Protein AF-0000000067283240 (afdb_homodimer)

InterPro domains:
  IPR002125 Cytidine and deoxycytidylate deaminase domain [PF00383] (4-96)
  IPR002125 Cytidine and deoxycytidylate deaminase domain [PS51747] (1-125)
  IPR016193 Cytidine deaminase-like [SSF53927] (3-141)

Nearest PDB structures (foldseek):
  7cph-assembly1_A  TM=8.828E-01  e=1.804E-16  Bacillus subtilis subsp. subtilis str. 168
  7dqn-assembly1_A  TM=8.848E-01  e=7.219E-15  Arabidopsis thaliana
  7dbf-assembly1_D  TM=8.841E-01  e=1.004E-14  Arabidopsis thaliana
  7w1q-assembly1_D  TM=8.839E-01  e=2.213E-14  Arabidopsis thaliana
  6vpc-assembly1_E  TM=8.341E-01  e=1.495E-13  Escherichia coli

Sequence (282 aa):
MTPEDLMRLAITEAKKGDAPYGAVIVKDGEVVAVAHNTVKRDHDPSAHAEINVIRSLTAKLQNNSLEGYSIYTIGEPCPMCATACVWAGVSEIIYGASIQDLISVNQSQIEINCEEIIAKSFRKIQVKKGLLREECLELFKMTPEDLMRLAITEAKKGDAPYGAVIVKDGEVVAVAHNTVKRDHDPSAHAEINVIRSLTAKLQNNSLEGYSIYTIGEPCPMCATACVWAGVSEIIYGASIQDLISVNQSQIEINCEEIIAKSFRKIQVKKGLLREECLELFK

Structure (mmCIF, N/CA/C/O backbone):
data_AF-0000000067283240-model_v1
#
loop_
_entity.id
_entity.type
_entity.pdbx_description
1 polymer 'CMP/dCMP deaminase zinc-binding'
#
loop_
_atom_site.group_PDB
_atom_site.id
_atom_site.type_symbol
_atom_site.label_atom_id
_atom_site.label_alt_id
_atom_site.label_comp_id
_atom_site.label_asym_id
_atom_site.label_entity_id
_atom_site.label_seq_id
_atom_site.pdbx_PDB_ins_code
_atom_site.Cartn_x
_atom_site.Cartn_y
_atom_site.Cartn_z
_atom_site.occupancy
_atom_site.B_iso_or_equiv
_atom_site.auth_seq_id
_atom_site.auth_comp_id
_atom_site.auth_asym_id
_atom_site.auth_atom_id
_atom_site.pdbx_PDB_model_num
ATOM 1 N N . MET A 1 1 ? -3.336 -24.984 -16.406 1 92.62 1 MET A N 1
ATOM 2 C CA . MET A 1 1 ? -2.033 -24.625 -15.859 1 92.62 1 MET A CA 1
ATOM 3 C C . MET A 1 1 ? -1.911 -25.062 -14.406 1 92.62 1 MET A C 1
ATOM 5 O O . MET A 1 1 ? -2.871 -24.953 -13.641 1 92.62 1 MET A O 1
ATOM 9 N N . THR A 1 2 ? -0.705 -25.625 -14.055 1 97.38 2 THR A N 1
ATOM 10 C CA . THR A 1 2 ? -0.433 -26.016 -12.672 1 97.38 2 THR A CA 1
ATOM 11 C C . THR A 1 2 ? -0.023 -24.797 -11.844 1 97.38 2 THR A C 1
ATOM 13 O O . THR A 1 2 ? 0.265 -23.734 -12.391 1 97.38 2 THR A O 1
ATOM 16 N N . PRO A 1 3 ? -0.037 -24.969 -10.539 1 98.31 3 PRO A N 1
ATOM 17 C CA . PRO A 1 3 ? 0.481 -23.891 -9.703 1 98.31 3 PRO A CA 1
ATOM 18 C C . PRO A 1 3 ? 1.921 -23.516 -10.047 1 98.31 3 PRO A C 1
ATOM 20 O O . PRO A 1 3 ? 2.275 -22.328 -10.031 1 98.31 3 PRO A O 1
ATOM 23 N N . GLU A 1 4 ? 2.674 -24.484 -10.375 1 98.62 4 GLU A N 1
ATOM 24 C CA . GLU A 1 4 ? 4.062 -24.234 -10.758 1 98.62 4 GLU A CA 1
ATOM 25 C C . GLU A 1 4 ? 4.145 -23.438 -12.047 1 98.62 4 GLU A C 1
ATOM 27 O O . GLU A 1 4 ? 4.988 -22.547 -12.18 1 98.62 4 GLU A O 1
ATOM 32 N N . ASP A 1 5 ? 3.301 -23.766 -13 1 98.5 5 ASP A N 1
ATOM 33 C CA . ASP A 1 5 ? 3.242 -23 -14.242 1 98.5 5 ASP A CA 1
ATOM 34 C C . ASP A 1 5 ? 2.912 -21.547 -13.977 1 98.5 5 ASP A C 1
ATOM 36 O O . ASP A 1 5 ? 3.502 -20.641 -14.578 1 98.5 5 ASP A O 1
ATOM 40 N N . LEU A 1 6 ? 1.963 -21.297 -13.07 1 98.75 6 LEU A N 1
ATOM 41 C CA . LEU A 1 6 ? 1.516 -19.953 -12.742 1 98.75 6 LEU A CA 1
ATOM 42 C C . LEU A 1 6 ? 2.623 -19.172 -12.047 1 98.75 6 LEU A C 1
ATOM 44 O O . LEU A 1 6 ? 2.834 -17.984 -12.344 1 98.75 6 LEU A O 1
ATOM 48 N N . MET A 1 7 ? 3.375 -19.844 -11.188 1 98.81 7 MET A N 1
ATOM 49 C CA . MET A 1 7 ? 4.496 -19.172 -10.531 1 98.81 7 MET A CA 1
ATOM 50 C C . MET A 1 7 ? 5.609 -18.875 -11.531 1 98.81 7 MET A C 1
ATOM 52 O O . MET A 1 7 ? 6.25 -17.828 -11.453 1 98.81 7 MET A O 1
ATOM 56 N N . ARG A 1 8 ? 5.805 -19.766 -12.453 1 98.81 8 ARG A N 1
ATOM 57 C CA . ARG A 1 8 ? 6.82 -19.516 -13.469 1 98.81 8 ARG A CA 1
ATOM 58 C C . ARG A 1 8 ? 6.434 -18.328 -14.359 1 98.81 8 ARG A C 1
ATOM 60 O O . ARG A 1 8 ? 7.297 -17.578 -14.805 1 98.81 8 ARG A O 1
ATOM 67 N N . LEU A 1 9 ? 5.176 -18.172 -14.555 1 98.81 9 LEU A N 1
ATOM 68 C CA . LEU A 1 9 ? 4.715 -16.969 -15.258 1 98.81 9 LEU A CA 1
ATOM 69 C C . LEU A 1 9 ? 5.039 -15.719 -14.461 1 98.81 9 LEU A C 1
ATOM 71 O O . LEU A 1 9 ? 5.453 -14.703 -15.031 1 98.81 9 LEU A O 1
ATOM 75 N N . ALA A 1 10 ? 4.844 -15.75 -13.125 1 98.88 10 ALA A N 1
ATOM 76 C CA . ALA A 1 10 ? 5.227 -14.625 -12.273 1 98.88 10 ALA A CA 1
ATOM 77 C C . ALA A 1 10 ? 6.73 -14.367 -12.352 1 98.88 10 ALA A C 1
ATOM 79 O O . ALA A 1 10 ? 7.164 -13.211 -12.398 1 98.88 10 ALA A O 1
ATOM 80 N N . ILE A 1 11 ? 7.48 -15.438 -12.414 1 98.81 11 ILE A N 1
ATOM 81 C CA . ILE A 1 11 ? 8.93 -15.336 -12.539 1 98.81 11 ILE A CA 1
ATOM 82 C C . ILE A 1 11 ? 9.289 -14.664 -13.867 1 98.81 11 ILE A C 1
ATOM 84 O O . ILE A 1 11 ? 10.148 -13.781 -13.906 1 98.81 11 ILE A O 1
ATOM 88 N N . THR A 1 12 ? 8.625 -15.055 -14.922 1 98.75 12 THR A N 1
ATOM 89 C CA . THR A 1 12 ? 8.836 -14.453 -16.234 1 98.75 12 THR A CA 1
ATOM 90 C C . THR A 1 12 ? 8.516 -12.961 -16.203 1 98.75 12 THR A C 1
ATOM 92 O O . THR A 1 12 ? 9.266 -12.148 -16.75 1 98.75 12 THR A O 1
ATOM 95 N N . GLU A 1 13 ? 7.449 -12.539 -15.539 1 98.75 13 GLU A N 1
ATOM 96 C CA . GLU A 1 13 ? 7.082 -11.133 -15.391 1 98.75 13 GLU A CA 1
ATOM 97 C C . GLU A 1 13 ? 8.125 -10.375 -14.586 1 98.75 13 GLU A C 1
ATOM 99 O O . GLU A 1 13 ? 8.445 -9.227 -14.898 1 98.75 13 GLU A O 1
ATOM 104 N N . ALA A 1 14 ? 8.609 -11.047 -13.586 1 98.75 14 ALA A N 1
ATOM 105 C CA . ALA A 1 14 ? 9.594 -10.414 -12.711 1 98.75 14 ALA A CA 1
ATOM 106 C C . ALA A 1 14 ? 10.812 -9.945 -13.492 1 98.75 14 ALA A C 1
ATOM 108 O O . ALA A 1 14 ? 11.414 -8.922 -13.172 1 98.75 14 ALA A O 1
ATOM 109 N N . LYS A 1 15 ? 11.133 -10.641 -14.539 1 98.31 15 LYS A N 1
ATOM 110 C CA . LYS A 1 15 ? 12.305 -10.336 -15.344 1 98.31 15 LYS A CA 1
ATOM 111 C C . LYS A 1 15 ? 12.094 -9.078 -16.188 1 98.31 15 LYS A C 1
ATOM 113 O O . LYS A 1 15 ? 13.055 -8.5 -16.688 1 98.31 15 LYS A O 1
ATOM 118 N N . LYS A 1 16 ? 10.883 -8.641 -16.281 1 98.5 16 LYS A N 1
ATOM 119 C CA . LYS A 1 16 ? 10.539 -7.457 -17.062 1 98.5 16 LYS A CA 1
ATOM 120 C C . LYS A 1 16 ? 10.531 -6.207 -16.188 1 98.5 16 LYS A C 1
ATOM 122 O O . LYS A 1 16 ? 10.398 -5.09 -16.688 1 98.5 16 LYS A O 1
ATOM 127 N N . GLY A 1 17 ? 10.688 -6.328 -14.844 1 98.25 17 GLY A N 1
ATOM 128 C CA . GLY A 1 17 ? 10.484 -5.234 -13.906 1 98.25 17 GLY A CA 1
ATOM 129 C C . GLY A 1 17 ? 11.75 -4.438 -13.633 1 98.25 17 GLY A C 1
ATOM 130 O O . GLY A 1 17 ? 12.844 -4.863 -14 1 98.25 17 GLY A O 1
ATOM 131 N N . ASP A 1 18 ? 11.547 -3.197 -13.039 1 98.19 18 ASP A N 1
ATOM 132 C CA . ASP A 1 18 ? 12.664 -2.402 -12.547 1 98.19 18 ASP A CA 1
ATOM 133 C C . ASP A 1 18 ? 13.422 -3.143 -11.445 1 98.19 18 ASP A C 1
ATOM 135 O O . ASP A 1 18 ? 14.641 -3.002 -11.32 1 98.19 18 ASP A O 1
ATOM 139 N N . ALA A 1 19 ? 12.766 -3.816 -10.57 1 97.12 19 ALA A N 1
ATOM 140 C CA . ALA A 1 19 ? 13.234 -4.816 -9.617 1 97.12 19 ALA A CA 1
ATOM 141 C C . ALA A 1 19 ? 12.609 -6.18 -9.898 1 97.12 19 ALA A C 1
ATOM 143 O O . ALA A 1 19 ? 11.547 -6.266 -10.516 1 97.12 19 ALA A O 1
ATOM 144 N N . PRO A 1 20 ? 13.227 -7.238 -9.477 1 97.81 20 PRO A N 1
ATOM 145 C CA . PRO A 1 20 ? 12.805 -8.57 -9.898 1 97.81 20 PRO A CA 1
ATOM 146 C C . PRO A 1 20 ? 11.602 -9.086 -9.109 1 97.81 20 PRO A C 1
ATOM 148 O O . PRO A 1 20 ? 11.695 -10.125 -8.445 1 97.81 20 PRO A O 1
ATOM 151 N N . TYR A 1 21 ? 10.531 -8.453 -9.266 1 98.75 21 TYR A N 1
ATOM 152 C CA . TYR A 1 21 ? 9.258 -8.852 -8.672 1 98.75 21 TYR A CA 1
ATOM 153 C C . TYR A 1 21 ? 8.164 -8.938 -9.727 1 98.75 21 TYR A C 1
ATOM 155 O O . TYR A 1 21 ? 8.023 -8.039 -10.562 1 98.75 21 TYR A O 1
ATOM 163 N N . GLY A 1 22 ? 7.477 -9.984 -9.719 1 98.81 22 GLY A N 1
ATOM 164 C CA . GLY A 1 22 ? 6.355 -10.234 -10.617 1 98.81 22 GLY A CA 1
ATOM 165 C C . GLY A 1 22 ? 5.152 -10.836 -9.914 1 98.81 22 GLY A C 1
ATOM 166 O O . GLY A 1 22 ? 5.289 -11.461 -8.859 1 98.81 22 GLY A O 1
ATOM 167 N N . ALA A 1 23 ? 3.982 -10.602 -10.516 1 98.94 23 ALA A N 1
ATOM 168 C CA . ALA A 1 23 ? 2.74 -11.094 -9.922 1 98.94 23 ALA A CA 1
ATOM 169 C C . ALA A 1 23 ? 1.735 -11.484 -11 1 98.94 23 ALA A C 1
ATOM 171 O O . ALA A 1 23 ? 1.717 -10.891 -12.086 1 98.94 23 ALA A O 1
ATOM 172 N N . VAL A 1 24 ? 0.915 -12.438 -10.68 1 98.94 24 VAL A N 1
ATOM 173 C CA . VAL A 1 24 ? -0.131 -12.969 -11.547 1 98.94 24 VAL A CA 1
ATOM 174 C C . VAL A 1 24 ? -1.424 -13.141 -10.75 1 98.94 24 VAL A C 1
ATOM 176 O O . VAL A 1 24 ? -1.406 -13.648 -9.625 1 98.94 24 VAL A O 1
ATOM 179 N N . ILE A 1 25 ? -2.455 -12.672 -11.273 1 98.94 25 ILE A N 1
ATOM 180 C CA . ILE A 1 25 ? -3.75 -12.945 -10.664 1 98.94 25 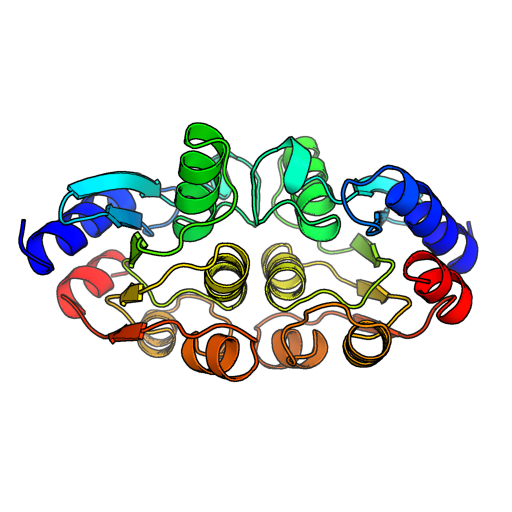ILE A CA 1
ATOM 181 C C . ILE A 1 25 ? -4.504 -13.984 -11.492 1 98.94 25 ILE A C 1
ATOM 183 O O . ILE A 1 25 ? -4.5 -13.922 -12.727 1 98.94 25 ILE A O 1
ATOM 187 N N . VAL A 1 26 ? -5.086 -14.953 -10.797 1 98.94 26 VAL A N 1
ATOM 188 C CA . VAL A 1 26 ? -5.758 -16.094 -11.406 1 98.94 26 VAL A CA 1
ATOM 189 C C . VAL A 1 26 ? -7.195 -16.172 -10.898 1 98.94 26 VAL A C 1
ATOM 191 O O . VAL A 1 26 ? -7.461 -15.953 -9.719 1 98.94 26 VAL A O 1
ATOM 194 N N . LYS A 1 27 ? -8.133 -16.453 -11.773 1 98.5 27 LYS A N 1
ATOM 195 C CA . LYS A 1 27 ? -9.531 -16.75 -11.469 1 98.5 27 LYS A CA 1
ATOM 196 C C . LYS A 1 27 ? -10.008 -18 -12.195 1 98.5 27 LYS A C 1
ATOM 198 O O . LYS A 1 27 ? -9.875 -18.109 -13.414 1 98.5 27 LYS A O 1
ATOM 203 N N . ASP A 1 28 ? -10.508 -18.906 -11.477 1 96 28 ASP A N 1
ATOM 204 C CA . ASP A 1 28 ? -11.055 -20.141 -12.047 1 96 28 ASP A CA 1
ATOM 205 C C . ASP A 1 28 ? -10.039 -20.812 -12.961 1 96 28 ASP A C 1
ATOM 207 O O . ASP A 1 28 ? -10.367 -21.219 -14.078 1 96 28 ASP A O 1
ATOM 211 N N . GLY A 1 29 ? -8.797 -20.75 -12.516 1 93.81 29 GLY A N 1
ATOM 212 C CA . GLY A 1 29 ? -7.734 -21.484 -13.203 1 93.81 29 GLY A CA 1
ATOM 213 C C . GLY A 1 29 ? -7.168 -20.719 -14.391 1 93.81 29 GLY A C 1
ATOM 214 O O . GLY A 1 29 ? -6.254 -21.203 -15.062 1 93.81 29 GLY A O 1
ATOM 215 N N . GLU A 1 30 ? -7.656 -19.516 -14.578 1 97.94 30 GLU A N 1
ATOM 216 C CA . GLU A 1 30 ? -7.211 -18.719 -15.719 1 97.94 30 GLU A CA 1
ATOM 217 C C . GLU A 1 30 ? -6.457 -17.469 -15.258 1 97.94 30 GLU A C 1
ATOM 219 O O . GLU A 1 30 ? -6.852 -16.828 -14.289 1 97.94 30 GLU A O 1
ATOM 224 N N . VAL A 1 31 ? -5.391 -17.203 -16.031 1 98.88 31 VAL A N 1
ATOM 225 C CA . VAL A 1 31 ? -4.664 -15.953 -15.789 1 98.88 31 VAL A CA 1
ATOM 226 C C . VAL A 1 31 ? -5.492 -14.773 -16.281 1 98.88 31 VAL A C 1
ATOM 228 O O . VAL A 1 31 ? -5.875 -14.719 -17.453 1 98.88 31 VAL A O 1
ATOM 231 N N . VAL A 1 32 ? -5.699 -13.805 -15.383 1 98.88 32 VAL A N 1
ATOM 232 C CA . VAL A 1 32 ? -6.559 -12.695 -15.797 1 98.88 32 VAL A CA 1
ATOM 233 C C . VAL A 1 32 ? -5.762 -11.391 -15.797 1 98.88 32 VAL A C 1
ATOM 235 O O . VAL A 1 32 ? -6.18 -10.406 -16.406 1 98.88 32 VAL A O 1
ATOM 238 N N . ALA A 1 33 ? -4.609 -11.359 -15.172 1 98.94 33 ALA A N 1
ATOM 239 C CA . ALA A 1 33 ? -3.738 -10.188 -15.172 1 98.94 33 ALA A CA 1
ATOM 240 C C . ALA A 1 33 ? -2.316 -10.562 -14.766 1 98.94 33 ALA A C 1
ATOM 242 O O . ALA A 1 33 ? -2.111 -11.5 -13.992 1 98.94 33 ALA A O 1
ATOM 243 N N . VAL A 1 34 ? -1.395 -9.906 -15.273 1 98.94 34 VAL A N 1
ATOM 244 C CA . VAL A 1 34 ? 0.014 -10.023 -14.914 1 98.94 34 VAL A CA 1
ATOM 245 C C . VAL A 1 34 ? 0.629 -8.633 -14.758 1 98.94 34 VAL A C 1
ATOM 247 O O . VAL A 1 34 ? 0.164 -7.672 -15.367 1 98.94 34 VAL A O 1
ATOM 250 N N . ALA A 1 35 ? 1.598 -8.5 -13.883 1 98.94 35 ALA A N 1
ATOM 251 C CA . ALA A 1 35 ? 2.322 -7.238 -13.734 1 98.94 35 ALA A CA 1
ATOM 252 C C . ALA A 1 35 ? 3.693 -7.469 -13.102 1 98.94 35 ALA A C 1
ATOM 254 O O . ALA A 1 35 ? 4.008 -8.578 -12.68 1 98.94 35 ALA A O 1
ATOM 255 N N . HIS A 1 36 ? 4.48 -6.469 -13.164 1 98.88 36 HIS A N 1
ATOM 256 C CA . HIS A 1 36 ? 5.812 -6.461 -12.57 1 98.88 36 HIS A CA 1
ATOM 257 C C . HIS A 1 36 ? 6.121 -5.113 -11.93 1 98.88 36 HIS A C 1
ATOM 259 O O . HIS A 1 36 ? 5.348 -4.16 -12.07 1 98.88 36 HIS A O 1
ATOM 265 N N . ASN A 1 37 ? 7.168 -5.074 -11.117 1 98.81 37 ASN A N 1
ATOM 266 C CA . ASN A 1 37 ? 7.613 -3.869 -10.422 1 98.81 37 ASN A CA 1
ATOM 267 C C . ASN A 1 37 ? 8.016 -2.775 -11.406 1 98.81 37 ASN A C 1
ATOM 269 O O . ASN A 1 37 ? 8.758 -3.029 -12.359 1 98.81 37 ASN A O 1
ATOM 273 N N . THR A 1 38 ? 7.453 -1.537 -11.172 1 98.81 38 THR A N 1
ATOM 274 C CA . THR A 1 38 ? 7.789 -0.418 -12.047 1 98.81 38 THR A CA 1
ATOM 275 C C . THR A 1 38 ? 8.117 0.827 -11.227 1 98.81 38 THR A C 1
ATOM 277 O O . THR A 1 38 ? 7.926 1.952 -11.695 1 98.81 38 THR A O 1
ATOM 280 N N . VAL A 1 39 ? 8.609 0.732 -10.047 1 98.81 39 VAL A N 1
ATOM 281 C CA . VAL A 1 39 ? 8.891 1.812 -9.109 1 98.81 39 VAL A CA 1
ATOM 282 C C . VAL A 1 39 ? 9.812 2.84 -9.758 1 98.81 39 VAL A C 1
ATOM 284 O O . VAL A 1 39 ? 9.523 4.039 -9.734 1 98.81 39 VAL A O 1
ATOM 287 N N . LYS A 1 40 ? 10.859 2.379 -10.359 1 98.5 40 LYS A N 1
ATOM 288 C CA . LYS A 1 40 ? 11.852 3.289 -10.922 1 98.5 40 LYS A CA 1
ATOM 289 C C . LYS A 1 40 ? 11.297 4.027 -12.133 1 98.5 40 LYS A C 1
ATOM 291 O O . LYS A 1 40 ? 11.352 5.258 -12.195 1 98.5 40 LYS A O 1
ATOM 296 N N . ARG A 1 41 ? 10.727 3.295 -13.031 1 98.5 41 ARG A N 1
ATOM 297 C CA . ARG A 1 41 ? 10.336 3.91 -14.297 1 98.5 41 ARG A CA 1
ATOM 298 C C . ARG A 1 41 ? 9.141 4.836 -14.109 1 98.5 41 ARG A C 1
ATOM 300 O O . ARG A 1 41 ? 9.016 5.844 -14.805 1 98.5 41 ARG A O 1
ATOM 307 N N . ASP A 1 42 ? 8.266 4.602 -13.094 1 98.31 42 ASP A N 1
ATOM 308 C CA . ASP A 1 42 ? 7.074 5.41 -12.859 1 98.31 42 ASP A CA 1
ATOM 309 C C . ASP A 1 42 ? 7.344 6.496 -11.82 1 98.31 42 ASP A C 1
ATOM 311 O O . ASP A 1 42 ? 6.508 7.375 -11.602 1 98.31 42 ASP A O 1
ATOM 315 N N . HIS A 1 43 ? 8.484 6.449 -11.148 1 98.62 43 HIS A N 1
ATOM 316 C CA . HIS A 1 43 ? 8.75 7.289 -9.992 1 98.62 43 HIS A CA 1
ATOM 317 C C . HIS A 1 43 ? 7.605 7.215 -8.984 1 98.62 43 HIS A C 1
ATOM 319 O O . HIS A 1 43 ? 7.09 8.25 -8.547 1 98.62 43 HIS A O 1
ATOM 325 N N . ASP A 1 44 ? 7.223 6.004 -8.68 1 98.75 44 ASP A N 1
ATOM 326 C CA . ASP A 1 44 ? 6.125 5.688 -7.766 1 98.75 44 ASP A CA 1
ATOM 327 C C . ASP A 1 44 ? 6.543 4.621 -6.754 1 98.75 44 ASP A C 1
ATOM 329 O O . ASP A 1 44 ? 6.578 3.432 -7.07 1 98.75 44 ASP A O 1
ATOM 333 N N . PRO A 1 45 ? 6.758 5.008 -5.516 1 98.69 45 PRO A N 1
ATOM 334 C CA . PRO A 1 45 ? 7.223 4.055 -4.504 1 98.69 45 PRO A CA 1
ATOM 335 C C . PRO A 1 45 ? 6.219 2.932 -4.246 1 98.69 45 PRO A C 1
ATOM 337 O O . PRO A 1 45 ? 6.578 1.896 -3.686 1 98.69 45 PRO A O 1
ATOM 340 N N . SER A 1 46 ? 4.977 3.111 -4.672 1 98.69 46 SER A N 1
ATOM 341 C CA . SER A 1 46 ? 3.955 2.102 -4.418 1 98.69 46 SER A CA 1
ATOM 342 C C . SER A 1 46 ? 3.842 1.123 -5.586 1 98.69 46 SER A C 1
ATOM 344 O O . SER A 1 46 ? 3.145 0.112 -5.488 1 98.69 46 SER A O 1
ATOM 346 N N . ALA A 1 47 ? 4.59 1.321 -6.645 1 98.81 47 ALA A N 1
ATOM 347 C CA . ALA A 1 47 ? 4.387 0.557 -7.871 1 98.81 47 ALA A CA 1
ATOM 348 C C . ALA A 1 47 ? 5.074 -0.804 -7.793 1 98.81 47 ALA A C 1
ATOM 350 O O . ALA A 1 47 ? 5.84 -1.172 -8.688 1 98.81 47 ALA A O 1
ATOM 351 N N . HIS A 1 48 ? 4.816 -1.529 -6.746 1 98.94 48 HIS A N 1
ATOM 352 C CA . HIS A 1 48 ? 5.207 -2.93 -6.625 1 98.94 48 HIS A CA 1
ATOM 353 C C . HIS A 1 48 ? 4.387 -3.812 -7.562 1 98.94 48 HIS A C 1
ATOM 355 O O . HIS A 1 48 ? 3.318 -3.41 -8.023 1 98.94 48 HIS A O 1
ATOM 361 N N . ALA A 1 49 ? 4.879 -4.988 -7.863 1 98.94 49 ALA A N 1
ATOM 362 C CA . ALA A 1 49 ? 4.211 -5.898 -8.789 1 98.94 49 ALA A CA 1
ATOM 3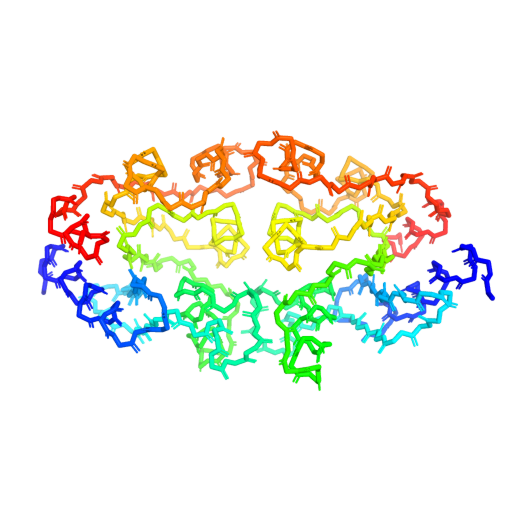63 C C . ALA A 1 49 ? 2.787 -6.199 -8.336 1 98.94 49 ALA A C 1
ATOM 365 O O . ALA A 1 49 ? 1.853 -6.172 -9.133 1 98.94 49 ALA A O 1
ATOM 366 N N . GLU A 1 50 ? 2.609 -6.512 -7.012 1 98.94 50 GLU A N 1
ATOM 367 C CA . GLU A 1 50 ? 1.3 -6.848 -6.465 1 98.94 50 GLU A CA 1
ATOM 368 C C . GLU A 1 50 ? 0.338 -5.668 -6.57 1 98.94 50 GLU A C 1
ATOM 370 O O . GLU A 1 50 ? -0.821 -5.836 -6.953 1 98.94 50 GLU A O 1
ATOM 375 N N . ILE A 1 51 ? 0.839 -4.453 -6.215 1 98.94 51 ILE A N 1
ATOM 376 C CA . ILE A 1 51 ? 0.017 -3.252 -6.324 1 98.94 51 ILE A CA 1
ATOM 377 C C . ILE A 1 51 ? -0.378 -3.031 -7.785 1 98.94 51 ILE A C 1
ATOM 379 O O . ILE A 1 51 ? -1.551 -2.799 -8.086 1 98.94 51 ILE A O 1
ATOM 383 N N . ASN A 1 52 ? 0.586 -3.16 -8.672 1 98.94 52 ASN A N 1
ATOM 384 C CA . ASN A 1 52 ? 0.348 -2.92 -10.094 1 98.94 52 ASN A CA 1
ATOM 385 C C . ASN A 1 52 ? -0.691 -3.885 -10.656 1 98.94 52 ASN A C 1
ATOM 387 O O . ASN A 1 52 ? -1.575 -3.48 -11.414 1 98.94 52 ASN A O 1
ATOM 391 N N . VAL A 1 53 ? -0.595 -5.137 -10.312 1 98.94 53 VAL A N 1
ATOM 392 C CA . VAL A 1 53 ? -1.493 -6.125 -10.906 1 98.94 53 VAL A CA 1
ATOM 393 C C . VAL A 1 53 ? -2.898 -5.949 -10.336 1 98.94 53 VAL A C 1
ATOM 395 O O . VAL A 1 53 ? -3.891 -6.125 -11.047 1 98.94 53 VAL A O 1
ATOM 398 N N . ILE A 1 54 ? -3.018 -5.586 -9.047 1 98.94 54 ILE A N 1
ATOM 399 C CA . ILE A 1 54 ? -4.309 -5.359 -8.414 1 98.94 54 ILE A CA 1
ATOM 400 C C . ILE A 1 54 ? -4.984 -4.133 -9.031 1 98.94 54 ILE A C 1
ATOM 402 O O . ILE A 1 54 ? -6.137 -4.199 -9.453 1 98.94 54 ILE A O 1
ATOM 406 N N . ARG A 1 55 ? -4.219 -2.99 -9.062 1 98.5 55 ARG A N 1
ATOM 407 C CA . ARG A 1 55 ? -4.828 -1.759 -9.555 1 98.5 55 ARG A CA 1
ATOM 408 C C . ARG A 1 55 ? -5.227 -1.895 -11.023 1 98.5 55 ARG A C 1
ATOM 410 O O . ARG A 1 55 ? -6.293 -1.425 -11.422 1 98.5 55 ARG A O 1
ATOM 417 N N . SER A 1 56 ? -4.402 -2.568 -11.891 1 98.69 56 SER A N 1
ATOM 418 C CA . SER A 1 56 ? -4.723 -2.748 -13.305 1 98.69 56 SER A CA 1
ATOM 419 C C . SER A 1 56 ? -5.984 -3.59 -13.484 1 98.69 56 SER A C 1
ATOM 421 O O . SER A 1 56 ? -6.855 -3.25 -14.281 1 98.69 56 SER A O 1
ATOM 423 N N . LEU A 1 57 ? -6.047 -4.695 -12.75 1 98.88 57 LEU A N 1
ATOM 424 C CA . LEU A 1 57 ? -7.18 -5.602 -12.898 1 98.88 57 LEU A CA 1
ATOM 425 C C . LEU A 1 57 ? -8.469 -4.945 -12.422 1 98.88 57 LEU A C 1
ATOM 427 O O . LEU A 1 57 ? -9.5 -5.012 -13.102 1 98.88 57 LEU A O 1
ATOM 431 N N . THR A 1 58 ? -8.453 -4.309 -11.234 1 98.88 58 THR A N 1
ATOM 432 C CA . THR A 1 58 ? -9.664 -3.725 -10.672 1 98.88 58 THR A CA 1
ATOM 433 C C . THR A 1 58 ? -10.172 -2.584 -11.555 1 98.88 58 THR A C 1
ATOM 435 O O . THR A 1 58 ? -11.383 -2.391 -11.703 1 98.88 58 THR A O 1
ATOM 438 N N . ALA A 1 59 ? -9.211 -1.825 -12.102 1 98.69 59 ALA A N 1
ATOM 439 C CA . ALA A 1 59 ? -9.609 -0.791 -13.055 1 98.69 59 ALA A CA 1
ATOM 440 C C . ALA A 1 59 ? -10.305 -1.399 -14.266 1 98.69 59 ALA A C 1
ATOM 442 O O . ALA A 1 59 ? -11.336 -0.893 -14.719 1 98.69 59 ALA A O 1
ATOM 443 N N . LYS A 1 60 ? -9.758 -2.475 -14.812 1 98.62 60 LYS A N 1
ATOM 444 C CA . LYS A 1 60 ? -10.328 -3.166 -15.969 1 98.62 60 LYS A CA 1
ATOM 445 C C . LYS A 1 60 ? -11.719 -3.701 -15.648 1 98.62 60 LYS A C 1
ATOM 447 O O . LYS A 1 60 ? -12.633 -3.605 -16.469 1 98.62 60 LYS A O 1
ATOM 452 N N . LEU A 1 61 ? -11.844 -4.234 -14.438 1 98.5 61 LEU A N 1
ATOM 453 C CA . LEU A 1 61 ? -13.102 -4.84 -14.008 1 98.5 61 LEU A CA 1
ATOM 454 C C . LEU A 1 61 ? -14.102 -3.771 -13.586 1 98.5 61 LEU A C 1
ATOM 456 O O . LEU A 1 61 ? -15.297 -4.051 -13.445 1 98.5 61 LEU A O 1
ATOM 460 N N . GLN A 1 62 ? -13.609 -2.561 -13.359 1 98.5 62 GLN A N 1
ATOM 461 C CA . GLN A 1 62 ? -14.414 -1.507 -12.75 1 98.5 62 GLN A CA 1
ATOM 462 C C . GLN A 1 62 ? -15.07 -1.993 -11.461 1 98.5 62 GLN A C 1
ATOM 464 O O . GLN A 1 62 ? -16.266 -1.814 -11.266 1 98.5 62 GLN A O 1
ATOM 469 N N . ASN A 1 63 ? -14.266 -2.701 -10.727 1 98.06 63 ASN A N 1
ATOM 470 C CA . ASN A 1 63 ? -14.664 -3.314 -9.461 1 98.06 63 ASN A CA 1
ATOM 471 C C . ASN A 1 63 ? -13.477 -3.441 -8.508 1 98.06 63 ASN A C 1
ATOM 473 O O . ASN A 1 63 ? -12.43 -3.973 -8.875 1 98.06 63 ASN A O 1
ATOM 477 N N . ASN A 1 64 ? -13.664 -3.008 -7.25 1 97.75 64 ASN A N 1
ATOM 478 C CA . ASN A 1 64 ? -12.57 -2.992 -6.285 1 97.75 64 ASN A CA 1
ATOM 479 C C . ASN A 1 64 ? -12.367 -4.359 -5.637 1 97.75 64 ASN A C 1
ATOM 481 O O . ASN A 1 64 ? -11.344 -4.609 -5.004 1 97.75 64 ASN A O 1
ATOM 485 N N . SER A 1 65 ? -13.359 -5.211 -5.77 1 98.12 65 SER A N 1
ATOM 486 C CA . SER A 1 65 ? -13.32 -6.492 -5.066 1 98.12 65 SER A CA 1
ATOM 487 C C . SER A 1 65 ? -12.672 -7.57 -5.926 1 98.12 65 SER A C 1
ATOM 489 O O . SER A 1 65 ? -13.008 -7.723 -7.102 1 98.12 65 SER A O 1
ATOM 491 N N . LEU A 1 66 ? -11.805 -8.305 -5.293 1 98.75 66 LEU A N 1
ATOM 492 C CA . LEU A 1 66 ? -11.172 -9.453 -5.934 1 98.75 66 LEU A CA 1
ATOM 493 C C . LEU A 1 66 ? -11.469 -10.742 -5.168 1 98.75 66 LEU A C 1
ATOM 495 O O . LEU A 1 66 ? -10.617 -11.633 -5.094 1 98.75 66 LEU A O 1
ATOM 499 N N . GLU A 1 67 ? -12.586 -10.758 -4.527 1 98.44 67 GLU A N 1
ATOM 500 C CA . GLU A 1 67 ? -13.055 -12 -3.924 1 98.44 67 GLU A CA 1
ATOM 501 C C . GLU A 1 67 ? -13.117 -13.125 -4.953 1 98.44 67 GLU A C 1
ATOM 503 O O . GLU A 1 67 ? -13.617 -12.93 -6.062 1 98.44 67 GLU A O 1
ATOM 508 N N . GLY A 1 68 ? -12.555 -14.227 -4.68 1 98.5 68 GLY A N 1
ATOM 509 C CA . GLY A 1 68 ? -12.547 -15.359 -5.598 1 98.5 68 GLY A CA 1
ATOM 510 C C . GLY A 1 68 ? -11.305 -15.406 -6.465 1 98.5 68 GLY A C 1
ATOM 511 O O . GLY A 1 68 ? -11.117 -16.359 -7.227 1 98.5 68 GLY A O 1
ATOM 512 N N . TYR A 1 69 ? -10.438 -14.43 -6.336 1 98.88 69 TYR A N 1
ATOM 513 C CA . TYR A 1 69 ? -9.195 -14.375 -7.109 1 98.88 69 TYR A CA 1
ATOM 514 C C . TYR A 1 69 ? -8.008 -14.805 -6.258 1 98.88 69 TYR A C 1
ATOM 516 O O . TYR A 1 69 ? -8 -14.602 -5.043 1 98.88 69 TYR A O 1
ATOM 524 N N . SER A 1 70 ? -7.02 -15.43 -6.895 1 98.94 70 SER A N 1
ATOM 525 C CA . SER A 1 70 ? -5.738 -15.758 -6.277 1 98.94 70 SER A CA 1
ATOM 526 C C . SER A 1 70 ? -4.609 -14.93 -6.871 1 98.94 70 SER A C 1
ATOM 528 O O . SER A 1 70 ? -4.598 -14.648 -8.07 1 98.94 70 SER A O 1
ATOM 530 N N . ILE A 1 71 ? -3.658 -14.57 -6.023 1 98.94 71 ILE A N 1
ATOM 531 C CA . ILE A 1 71 ? -2.492 -13.844 -6.508 1 98.94 71 ILE A CA 1
ATOM 532 C C . ILE A 1 71 ? -1.232 -14.68 -6.293 1 98.94 71 ILE A C 1
ATOM 534 O O . ILE A 1 71 ? -0.994 -15.18 -5.195 1 98.94 71 ILE A O 1
ATOM 538 N N . TYR A 1 72 ? -0.496 -14.906 -7.359 1 98.94 72 TYR A N 1
ATOM 539 C CA . TYR A 1 72 ? 0.83 -15.508 -7.328 1 98.94 72 TYR A CA 1
ATOM 540 C C . TYR A 1 72 ? 1.918 -14.445 -7.375 1 98.94 72 TYR A C 1
ATOM 542 O O . TYR A 1 72 ? 1.901 -13.57 -8.242 1 98.94 72 TYR A O 1
ATOM 550 N N . THR A 1 73 ? 2.844 -14.484 -6.449 1 98.88 73 THR A N 1
ATOM 551 C CA . THR A 1 73 ? 3.914 -13.492 -6.406 1 98.88 73 THR A CA 1
ATOM 552 C C . THR A 1 73 ? 5.238 -14.148 -6.027 1 98.88 73 THR A C 1
ATOM 554 O O . THR A 1 73 ? 5.27 -15.086 -5.227 1 98.88 73 THR A O 1
ATOM 557 N N . ILE A 1 74 ? 6.332 -13.656 -6.582 1 98 74 ILE A N 1
ATOM 558 C CA . ILE A 1 74 ? 7.66 -14.25 -6.449 1 98 74 ILE A CA 1
ATOM 559 C C . ILE A 1 74 ? 8.133 -14.133 -5 1 98 74 ILE A C 1
ATOM 561 O O . ILE A 1 74 ? 8.789 -15.039 -4.48 1 98 74 ILE A O 1
ATOM 565 N N . GLY A 1 75 ? 7.863 -13.109 -4.367 1 98.31 75 GLY A N 1
ATOM 566 C CA . GLY A 1 75 ? 8.219 -12.859 -2.979 1 98.31 75 GLY A CA 1
ATOM 567 C C . GLY A 1 75 ? 7.016 -12.609 -2.09 1 98.31 75 GLY A C 1
ATOM 568 O O . GLY A 1 75 ? 6.008 -12.055 -2.537 1 98.31 75 GLY A O 1
ATOM 569 N N . GLU A 1 76 ? 7.148 -13 -0.773 1 98.81 76 GLU A N 1
ATOM 570 C CA . GLU A 1 76 ? 6.109 -12.664 0.197 1 98.81 76 GLU A CA 1
ATOM 571 C C . GLU A 1 76 ? 5.746 -11.188 0.13 1 98.81 76 GLU A C 1
ATOM 573 O O . GLU A 1 76 ? 6.621 -10.32 0.163 1 98.81 76 GLU A O 1
ATOM 578 N N . PRO A 1 77 ? 4.418 -10.875 -0.016 1 98.88 77 PRO A N 1
ATOM 579 C CA . PRO A 1 77 ? 4.012 -9.469 -0.033 1 98.88 77 PRO A CA 1
ATOM 580 C C . PRO A 1 77 ? 4.504 -8.695 1.19 1 98.88 77 PRO A C 1
ATOM 582 O O . PRO A 1 77 ? 4.324 -9.148 2.324 1 98.88 77 PRO A O 1
ATOM 585 N N . CYS A 1 78 ? 5.133 -7.574 0.96 1 98.81 78 CYS A N 1
ATOM 586 C CA . CYS A 1 78 ? 5.426 -6.684 2.078 1 98.81 78 CYS A CA 1
ATOM 587 C C . CYS A 1 78 ? 4.141 -6.176 2.721 1 98.81 78 CYS A C 1
ATOM 589 O O . CYS A 1 78 ? 3.049 -6.398 2.195 1 98.81 78 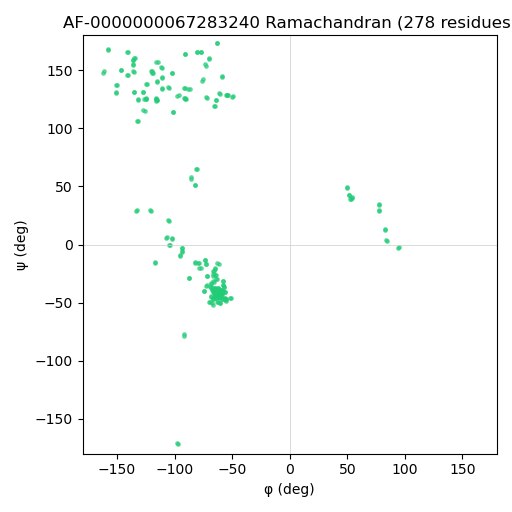CYS A O 1
ATOM 591 N N . PRO A 1 79 ? 4.215 -5.461 3.836 1 98.88 79 PRO A N 1
ATOM 592 C CA . PRO A 1 79 ? 2.984 -5.004 4.488 1 98.88 79 PRO A CA 1
ATOM 593 C C . PRO A 1 79 ? 2.117 -4.141 3.574 1 98.88 79 PRO A C 1
ATOM 595 O O . PRO A 1 79 ? 0.887 -4.211 3.641 1 98.88 79 PRO A O 1
ATOM 598 N N . MET A 1 80 ? 2.697 -3.354 2.73 1 98.94 80 MET A N 1
ATOM 599 C CA . MET A 1 80 ? 1.938 -2.545 1.782 1 98.94 80 MET A CA 1
ATOM 600 C C . MET A 1 80 ? 1.105 -3.428 0.858 1 98.94 80 MET A C 1
ATOM 602 O O . MET A 1 80 ? -0.108 -3.248 0.748 1 98.94 80 MET A O 1
ATOM 606 N N . CYS A 1 81 ? 1.729 -4.383 0.292 1 98.94 81 CYS A N 1
ATOM 607 C CA . CYS A 1 81 ? 1.081 -5.227 -0.704 1 98.94 81 CYS A CA 1
ATOM 608 C C . CYS A 1 81 ? 0.104 -6.195 -0.045 1 98.94 81 CYS A C 1
ATOM 610 O O . CYS A 1 81 ? -0.953 -6.492 -0.604 1 98.94 81 CYS A O 1
ATOM 612 N N . ALA A 1 82 ? 0.521 -6.711 1.091 1 98.94 82 ALA A N 1
ATOM 613 C CA . ALA A 1 82 ? -0.397 -7.578 1.826 1 98.94 82 ALA A CA 1
ATOM 614 C C . ALA A 1 82 ? -1.68 -6.832 2.189 1 98.94 82 ALA A C 1
ATOM 616 O O . ALA A 1 82 ? -2.777 -7.387 2.076 1 98.94 82 ALA A O 1
ATOM 617 N N . THR A 1 83 ? -1.524 -5.633 2.635 1 98.94 83 THR A N 1
ATOM 618 C CA . THR A 1 83 ? -2.678 -4.824 3.01 1 98.94 83 THR A CA 1
ATOM 619 C C . THR A 1 83 ? -3.529 -4.496 1.785 1 98.94 83 THR A C 1
ATOM 621 O O . THR A 1 83 ? -4.758 -4.477 1.865 1 98.94 83 THR A O 1
ATOM 624 N N . ALA A 1 84 ? -2.891 -4.23 0.649 1 98.94 84 ALA A N 1
ATOM 625 C CA . ALA A 1 84 ? -3.639 -4.035 -0.589 1 98.94 84 ALA A CA 1
ATOM 626 C C . ALA A 1 84 ? -4.492 -5.258 -0.913 1 98.94 84 ALA A C 1
ATOM 628 O O . ALA A 1 84 ? -5.629 -5.125 -1.372 1 98.94 84 ALA A O 1
ATOM 629 N N . CYS A 1 85 ? -3.939 -6.484 -0.678 1 98.94 85 CYS A N 1
ATOM 630 C CA . CYS A 1 85 ? -4.695 -7.715 -0.871 1 98.94 85 CYS A CA 1
ATOM 631 C C . CYS A 1 85 ? -5.906 -7.762 0.052 1 98.94 85 CYS A C 1
ATOM 633 O O . CYS A 1 85 ? -6.988 -8.188 -0.358 1 98.94 85 CYS A O 1
ATOM 635 N N . VAL A 1 86 ? -5.711 -7.309 1.301 1 98.94 86 VAL A N 1
ATOM 636 C CA . VAL A 1 86 ? -6.809 -7.266 2.264 1 98.94 86 VAL A CA 1
ATOM 637 C C . VAL A 1 86 ? -7.895 -6.316 1.765 1 98.94 86 VAL A C 1
ATOM 639 O O . VAL A 1 86 ? -9.07 -6.684 1.708 1 98.94 86 VAL A O 1
ATOM 642 N N . TRP A 1 87 ? -7.508 -5.113 1.374 1 98.81 87 TRP A N 1
ATOM 643 C CA . TRP A 1 87 ? -8.469 -4.113 0.929 1 98.81 87 TRP A CA 1
ATOM 644 C C . TRP A 1 87 ? -9.211 -4.586 -0.317 1 98.81 87 TRP A C 1
ATOM 646 O O . TRP A 1 87 ? -10.414 -4.344 -0.461 1 98.81 87 TRP A O 1
ATOM 656 N N . ALA A 1 88 ? -8.492 -5.289 -1.235 1 98.81 88 ALA A N 1
ATOM 657 C CA . ALA A 1 88 ? -9.086 -5.777 -2.477 1 98.81 88 ALA A CA 1
ATOM 658 C C . ALA A 1 88 ? -9.93 -7.023 -2.229 1 98.81 88 ALA A C 1
ATOM 660 O O . ALA A 1 88 ? -10.742 -7.41 -3.072 1 98.81 88 ALA A O 1
ATOM 661 N N . GLY A 1 89 ? -9.656 -7.668 -1.114 1 98.56 89 GLY A N 1
ATOM 662 C CA . GLY A 1 89 ? -10.406 -8.859 -0.757 1 98.56 89 GLY A CA 1
ATOM 663 C C . GLY A 1 89 ? -9.977 -10.086 -1.536 1 98.56 89 GLY A C 1
ATOM 664 O O . GLY A 1 89 ? -10.812 -10.938 -1.873 1 98.56 89 GLY A O 1
ATOM 665 N N . VAL A 1 90 ? -8.719 -10.227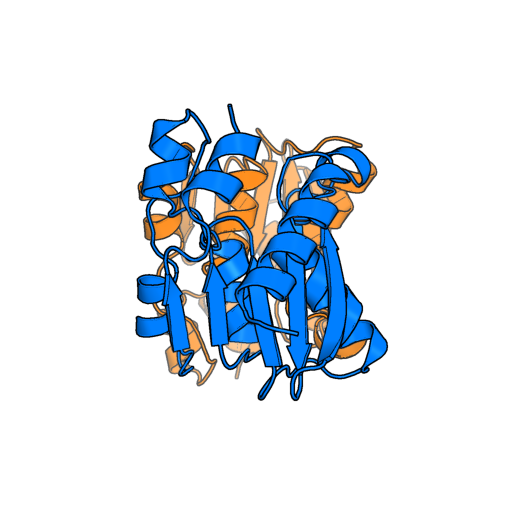 -1.866 1 98.69 90 VAL A N 1
ATOM 666 C CA . VAL A 1 90 ? -8.188 -11.422 -2.52 1 98.69 90 VAL A CA 1
ATOM 667 C C . VAL A 1 90 ? -8.453 -12.648 -1.652 1 98.69 90 VAL A C 1
ATOM 669 O O . VAL A 1 90 ? -8.359 -12.586 -0.425 1 98.69 90 VAL A O 1
ATOM 672 N N . SER A 1 91 ? -8.727 -13.766 -2.311 1 98.88 91 SER A N 1
ATOM 673 C CA . SER A 1 91 ? -9.094 -14.961 -1.556 1 98.88 91 SER A CA 1
ATOM 674 C C . SER A 1 91 ? -7.863 -15.766 -1.15 1 98.88 91 SER A C 1
ATOM 676 O O . SER A 1 91 ? -7.871 -16.453 -0.128 1 98.88 91 SER A O 1
ATOM 678 N N . GLU A 1 92 ? -6.832 -15.625 -2.023 1 98.88 92 GLU A N 1
ATOM 679 C CA . GLU A 1 92 ? -5.672 -16.484 -1.791 1 98.88 92 GLU A CA 1
ATOM 680 C C . GLU A 1 92 ? -4.387 -15.812 -2.273 1 98.88 92 GLU A C 1
ATOM 682 O O . GLU A 1 92 ? -4.359 -15.203 -3.344 1 98.88 92 GLU A O 1
ATOM 687 N N . ILE A 1 93 ? -3.32 -15.945 -1.434 1 98.94 93 ILE A N 1
ATOM 688 C CA . ILE A 1 93 ? -1.971 -15.516 -1.774 1 98.94 93 ILE A CA 1
ATOM 689 C C . ILE A 1 93 ? -1.043 -16.719 -1.852 1 98.94 93 ILE A C 1
ATOM 691 O O . ILE A 1 93 ? -0.998 -17.531 -0.927 1 98.94 93 ILE A O 1
ATOM 695 N N . ILE A 1 94 ? -0.374 -16.922 -2.953 1 98.94 94 ILE A N 1
ATOM 696 C CA . ILE A 1 94 ? 0.684 -17.906 -3.115 1 98.94 94 ILE A CA 1
ATOM 697 C C . ILE A 1 94 ? 2.01 -17.203 -3.4 1 98.94 94 ILE A C 1
ATOM 699 O O . ILE A 1 94 ? 2.105 -16.406 -4.328 1 98.94 94 ILE A O 1
ATOM 703 N N . TYR A 1 95 ? 3.023 -17.5 -2.607 1 98.94 95 TYR A N 1
ATOM 704 C CA . TYR A 1 95 ? 4.281 -16.812 -2.875 1 98.94 95 TYR A CA 1
ATOM 705 C C . TYR A 1 95 ? 5.453 -17.781 -2.826 1 98.94 95 TYR A C 1
ATOM 707 O O . TYR A 1 95 ? 5.324 -18.891 -2.316 1 98.94 95 TYR A O 1
ATOM 715 N N . GLY A 1 96 ? 6.578 -17.391 -3.422 1 98.81 96 GLY A N 1
ATOM 716 C CA . GLY A 1 96 ? 7.789 -18.188 -3.467 1 98.81 96 GLY A CA 1
ATOM 717 C C . GLY A 1 96 ? 8.734 -17.906 -2.316 1 98.81 96 GLY A C 1
ATOM 718 O O . GLY A 1 96 ? 8.688 -18.578 -1.283 1 98.81 96 GLY A O 1
ATOM 719 N N . ALA A 1 97 ? 9.477 -16.844 -2.359 1 98.69 97 ALA A N 1
ATOM 720 C CA . ALA A 1 97 ? 10.484 -16.484 -1.367 1 98.69 97 ALA A CA 1
ATOM 721 C C . ALA A 1 97 ? 9.867 -15.695 -0.219 1 98.69 97 ALA A C 1
ATOM 723 O O . ALA A 1 97 ? 9.109 -14.75 -0.446 1 98.69 97 ALA A O 1
ATOM 724 N N . SER A 1 98 ? 10.188 -16.047 1.063 1 98.69 98 SER A N 1
ATOM 725 C CA . SER A 1 98 ? 9.695 -15.344 2.242 1 98.69 98 SER A CA 1
ATOM 726 C C . SER A 1 98 ? 10.445 -14.031 2.453 1 98.69 98 SER A C 1
ATOM 728 O O . SER A 1 98 ? 11.477 -13.789 1.818 1 98.69 98 SER A O 1
ATOM 730 N N . ILE A 1 99 ? 9.898 -13.195 3.303 1 98.5 99 ILE A N 1
ATOM 731 C CA . ILE A 1 99 ? 10.555 -11.961 3.707 1 98.5 99 ILE A CA 1
ATOM 732 C C . ILE A 1 99 ? 11.93 -12.273 4.293 1 98.5 99 ILE A C 1
ATOM 734 O O . ILE A 1 99 ? 12.914 -11.609 3.975 1 98.5 99 ILE A O 1
ATOM 738 N N . GLN A 1 100 ? 12.023 -13.328 5.078 1 98.12 100 GLN A N 1
ATOM 739 C CA . GLN A 1 100 ? 13.305 -13.734 5.648 1 98.12 100 GLN A CA 1
ATOM 740 C C . GLN A 1 100 ? 14.281 -14.172 4.559 1 98.12 100 GLN A C 1
ATOM 742 O O . GLN A 1 100 ? 15.477 -13.906 4.645 1 98.12 100 GLN A O 1
ATOM 747 N N . ASP A 1 101 ? 13.766 -14.938 3.604 1 98.5 101 ASP A N 1
ATOM 748 C CA . ASP A 1 101 ? 14.602 -15.312 2.463 1 98.5 101 ASP A CA 1
ATOM 749 C C . ASP A 1 101 ? 15.172 -14.078 1.77 1 98.5 101 ASP A C 1
ATOM 751 O O . ASP A 1 101 ? 16.359 -14.031 1.47 1 98.5 101 ASP A O 1
ATOM 755 N N . LEU A 1 102 ? 14.312 -13.094 1.517 1 98.12 102 LEU A N 1
ATOM 756 C CA . LEU A 1 102 ? 14.703 -11.883 0.804 1 98.12 102 LEU A CA 1
ATOM 757 C C . LEU A 1 102 ? 15.734 -11.086 1.601 1 98.12 102 LEU A C 1
ATOM 759 O O . LEU A 1 102 ? 16.688 -10.555 1.029 1 98.12 102 LEU A O 1
ATOM 763 N N . ILE A 1 103 ? 15.539 -11 2.912 1 97.38 103 ILE A N 1
ATOM 764 C CA . ILE A 1 103 ? 16.516 -10.344 3.785 1 97.38 103 ILE A CA 1
ATOM 765 C C . ILE A 1 103 ? 17.859 -11.055 3.68 1 97.38 103 ILE A C 1
ATOM 767 O O . ILE A 1 103 ? 18.906 -10.398 3.607 1 97.38 103 ILE A O 1
ATOM 771 N N . SER A 1 104 ? 17.859 -12.359 3.602 1 96.94 104 SER A N 1
ATOM 772 C CA . SER A 1 104 ? 19.078 -13.164 3.58 1 96.94 104 SER A CA 1
ATOM 773 C C . SER A 1 104 ? 19.891 -12.914 2.309 1 96.94 104 SER A C 1
ATOM 775 O O . SER A 1 104 ? 21.094 -13.172 2.27 1 96.94 104 SER A O 1
ATOM 777 N N . VAL A 1 105 ? 19.234 -12.445 1.26 1 96.38 105 VAL A N 1
ATOM 778 C CA . VAL A 1 105 ? 19.938 -12.133 0.022 1 96.38 105 VAL A CA 1
ATOM 779 C C . VAL A 1 105 ? 20.078 -10.617 -0.133 1 96.38 105 VAL A C 1
ATOM 781 O O . VAL A 1 105 ? 20.078 -10.102 -1.252 1 96.38 105 VAL A O 1
ATOM 784 N N . ASN A 1 106 ? 19.969 -9.875 0.91 1 95.88 106 ASN A N 1
ATOM 785 C CA . ASN A 1 106 ? 20.328 -8.461 1.057 1 95.88 106 ASN A CA 1
ATOM 786 C C . ASN A 1 106 ? 19.266 -7.559 0.427 1 95.88 106 ASN A C 1
ATOM 788 O O . ASN A 1 106 ? 19.594 -6.535 -0.17 1 95.88 106 ASN A O 1
ATOM 792 N N . GLN A 1 107 ? 18.016 -8.023 0.402 1 95.44 107 GLN A N 1
ATOM 793 C CA . GLN A 1 107 ? 16.891 -7.152 0.049 1 95.44 107 GLN A CA 1
ATOM 794 C C . GLN A 1 107 ? 16.312 -6.477 1.287 1 95.44 107 GLN A C 1
ATOM 796 O O . GLN A 1 107 ? 16 -7.145 2.277 1 95.44 107 GLN A O 1
ATOM 801 N N . SER A 1 108 ? 16.234 -5.137 1.243 1 95.25 108 SER A N 1
ATOM 802 C CA . SER A 1 108 ? 15.562 -4.426 2.334 1 95.25 108 SER A CA 1
ATOM 803 C C . SER A 1 108 ? 14.086 -4.785 2.408 1 95.25 108 SER A C 1
ATOM 805 O O . SER A 1 108 ? 13.375 -4.727 1.4 1 95.25 108 SER A O 1
ATOM 807 N N . GLN A 1 109 ? 13.688 -5.25 3.592 1 97.44 109 GLN A N 1
ATOM 808 C CA . GLN A 1 109 ? 12.289 -5.609 3.83 1 97.44 109 GLN A CA 1
ATOM 809 C C . GLN A 1 109 ? 11.812 -5.09 5.184 1 97.44 109 GLN A C 1
ATOM 811 O O . GLN A 1 109 ? 12.625 -4.695 6.023 1 97.44 109 GLN A O 1
ATOM 816 N N . ILE A 1 110 ? 10.531 -4.965 5.309 1 98.38 110 ILE A N 1
ATOM 817 C CA . ILE A 1 110 ? 9.867 -4.734 6.586 1 98.38 110 ILE A CA 1
ATOM 818 C C . ILE A 1 110 ? 9.484 -6.07 7.219 1 98.38 110 ILE A C 1
ATOM 820 O O . ILE A 1 110 ? 8.805 -6.887 6.594 1 98.38 110 ILE A O 1
ATOM 824 N N . GLU A 1 111 ? 9.898 -6.281 8.438 1 98.06 111 GLU A N 1
ATOM 825 C CA . GLU A 1 111 ? 9.82 -7.605 9.047 1 98.06 111 GLU A CA 1
ATOM 826 C C . GLU A 1 111 ? 8.453 -7.836 9.688 1 98.06 111 GLU A C 1
ATOM 828 O O . GLU A 1 111 ? 8.367 -8.133 10.883 1 98.06 111 GLU A O 1
ATOM 833 N N . ILE A 1 112 ? 7.426 -7.719 8.984 1 98.31 112 ILE A N 1
ATOM 834 C CA . ILE A 1 112 ? 6.051 -8.094 9.305 1 98.31 112 ILE A CA 1
ATOM 835 C C . ILE A 1 112 ? 5.496 -9.008 8.211 1 98.31 112 ILE A C 1
ATOM 837 O O . ILE A 1 112 ? 5.355 -8.586 7.062 1 98.31 112 ILE A O 1
ATOM 841 N N . ASN A 1 113 ? 5.207 -10.227 8.57 1 98.12 113 ASN A N 1
ATOM 842 C CA . ASN A 1 113 ? 4.746 -11.195 7.582 1 98.12 113 ASN A CA 1
ATOM 843 C C . ASN A 1 113 ? 3.32 -10.906 7.129 1 98.12 113 ASN A C 1
ATOM 845 O O . ASN A 1 113 ? 2.551 -10.273 7.855 1 98.12 113 ASN A O 1
ATOM 849 N N . CYS A 1 114 ? 2.979 -11.336 5.914 1 98.75 114 CYS A N 1
ATOM 850 C CA . CYS A 1 114 ? 1.658 -11.047 5.367 1 98.75 114 CYS A CA 1
ATOM 851 C C . CYS A 1 114 ? 0.564 -11.695 6.207 1 98.75 114 CYS A C 1
ATOM 853 O O . CYS A 1 114 ? -0.533 -11.148 6.332 1 98.75 114 CYS A O 1
ATOM 855 N N . GLU A 1 115 ? 0.875 -12.844 6.863 1 98.75 115 GLU A N 1
ATOM 856 C CA . GLU A 1 115 ? -0.117 -13.516 7.703 1 98.75 115 GLU A CA 1
ATOM 857 C C . GLU A 1 115 ? -0.434 -12.688 8.945 1 98.75 115 GLU A C 1
ATOM 859 O O . GLU A 1 115 ? -1.557 -12.719 9.453 1 98.75 115 GLU A O 1
ATOM 864 N N . GLU A 1 116 ? 0.532 -11.969 9.469 1 98.5 116 GLU A N 1
ATOM 865 C CA . GLU A 1 116 ? 0.282 -11.07 10.594 1 98.5 116 GLU A CA 1
ATOM 866 C C . GLU A 1 116 ? -0.684 -9.953 10.203 1 98.5 116 GLU A C 1
ATOM 868 O O . GLU A 1 116 ? -1.582 -9.609 10.969 1 98.5 116 GLU A O 1
ATOM 873 N N . ILE A 1 117 ? -0.495 -9.375 8.984 1 98.81 117 ILE A N 1
ATOM 874 C CA . ILE A 1 117 ? -1.388 -8.352 8.453 1 98.81 117 ILE A CA 1
ATOM 875 C C . ILE A 1 117 ? -2.807 -8.906 8.352 1 98.81 117 ILE A C 1
ATOM 877 O O . ILE A 1 117 ? -3.762 -8.266 8.805 1 98.81 117 ILE A O 1
ATOM 881 N N . ILE A 1 118 ? -2.924 -10.094 7.801 1 98.81 118 ILE A N 1
ATOM 882 C CA . ILE A 1 118 ? -4.215 -10.719 7.547 1 98.81 118 ILE A CA 1
ATOM 883 C C . ILE A 1 118 ? -4.902 -11.031 8.875 1 98.81 118 ILE A C 1
ATOM 885 O O . ILE A 1 118 ? -6.102 -10.797 9.031 1 98.81 118 ILE A O 1
ATOM 889 N N . ALA A 1 119 ? -4.156 -11.516 9.852 1 98.69 119 ALA A N 1
ATOM 890 C CA . ALA A 1 119 ? -4.703 -11.938 11.141 1 98.69 119 ALA A CA 1
ATOM 891 C C . ALA A 1 119 ? -5.301 -10.75 11.891 1 98.69 119 ALA A C 1
ATOM 893 O O . ALA A 1 119 ? -6.227 -10.914 12.688 1 98.69 119 ALA A O 1
ATOM 894 N N . LYS A 1 120 ? -4.84 -9.547 11.641 1 98.44 120 LYS A N 1
ATOM 895 C CA . LYS A 1 120 ? -5.293 -8.344 12.344 1 98.44 120 LYS A CA 1
ATOM 896 C C . LYS A 1 120 ? -6.27 -7.543 11.492 1 98.44 120 LYS A C 1
ATOM 898 O O . LYS A 1 120 ? -6.59 -6.398 11.812 1 98.44 120 LYS A O 1
ATOM 903 N N . SER A 1 121 ? -6.574 -8.148 10.375 1 98.31 121 SER A N 1
ATOM 904 C CA . SER A 1 121 ? -7.539 -7.52 9.477 1 98.31 121 SER A CA 1
ATOM 905 C C . SER A 1 121 ? -8.938 -8.102 9.672 1 98.31 121 SER A C 1
ATOM 907 O O . SER A 1 121 ? -9.195 -8.797 10.656 1 98.31 121 SER A O 1
ATOM 909 N N . PHE A 1 122 ? -9.875 -7.777 8.836 1 97.38 122 PHE A N 1
ATOM 910 C CA . PHE A 1 122 ? -11.266 -8.211 8.898 1 97.38 122 PHE A CA 1
ATOM 911 C C . PHE A 1 122 ? -11.562 -9.242 7.812 1 97.38 122 PHE A C 1
ATOM 913 O O . PHE A 1 122 ? -12.719 -9.562 7.555 1 97.38 122 PHE A O 1
ATOM 920 N N . ARG A 1 123 ? -10.445 -9.664 7.074 1 97.12 123 ARG A N 1
ATOM 921 C CA . ARG A 1 123 ? -10.602 -10.594 5.965 1 97.12 123 ARG A CA 1
ATOM 922 C C . ARG A 1 123 ? -9.977 -11.945 6.293 1 97.12 123 ARG A C 1
ATOM 924 O O . ARG A 1 123 ? -9.047 -12.023 7.102 1 97.12 123 ARG A O 1
ATOM 931 N N . LYS A 1 124 ? -10.586 -12.977 5.617 1 97.38 124 LYS A N 1
ATOM 932 C CA . LYS A 1 124 ? -9.945 -14.289 5.566 1 97.38 124 LYS A CA 1
ATOM 933 C C . LYS A 1 124 ? -9.25 -14.516 4.223 1 97.38 124 LYS A C 1
ATOM 935 O O . LYS A 1 124 ? -9.898 -14.484 3.176 1 97.38 124 LYS A O 1
ATOM 940 N N . ILE A 1 125 ? -7.988 -14.609 4.234 1 98.81 125 ILE A N 1
ATOM 941 C CA . ILE A 1 125 ? -7.195 -14.859 3.039 1 98.81 125 ILE A CA 1
ATOM 942 C C . ILE A 1 125 ? -6.324 -16.094 3.25 1 98.81 125 ILE A C 1
ATOM 944 O O . ILE A 1 125 ? -5.605 -16.203 4.246 1 98.81 125 ILE A O 1
ATOM 948 N N . GLN A 1 126 ? -6.402 -17.078 2.379 1 98.88 126 GLN A N 1
ATOM 949 C CA . GLN A 1 126 ? -5.527 -18.25 2.436 1 98.88 126 GLN A CA 1
ATOM 950 C C . GLN A 1 126 ? -4.125 -17.906 1.935 1 98.88 126 GLN A C 1
ATOM 952 O O . GLN A 1 126 ? -3.971 -17.188 0.956 1 98.88 126 GLN A O 1
ATOM 957 N N . VAL A 1 127 ? -3.111 -18.516 2.629 1 98.94 127 VAL A N 1
ATOM 958 C CA . VAL A 1 127 ? -1.734 -18.25 2.219 1 98.94 127 VAL A CA 1
ATOM 959 C C . VAL A 1 127 ? -1.012 -19.578 1.975 1 98.94 127 VAL A C 1
ATOM 961 O O . VAL A 1 127 ? -1.033 -20.469 2.826 1 98.94 127 VAL A O 1
ATOM 964 N N . LYS A 1 128 ? -0.435 -19.734 0.791 1 98.88 128 LYS A N 1
ATOM 965 C CA . LYS A 1 128 ? 0.465 -20.844 0.458 1 98.88 128 LYS A CA 1
ATOM 966 C C . LYS A 1 128 ? 1.895 -20.344 0.266 1 98.88 128 LYS A C 1
ATOM 968 O O . LYS A 1 128 ? 2.131 -19.391 -0.48 1 98.88 128 LYS A O 1
ATOM 973 N N . LYS A 1 129 ? 2.836 -21.062 0.857 1 98.81 129 LYS A N 1
ATOM 974 C CA . LYS A 1 129 ? 4.195 -20.531 0.956 1 98.81 129 LYS A CA 1
ATOM 975 C C . LYS A 1 129 ? 5.188 -21.438 0.237 1 98.81 129 LYS A C 1
ATOM 977 O O . LYS A 1 129 ? 4.977 -22.656 0.14 1 98.81 129 LYS A O 1
ATOM 982 N N . GLY A 1 130 ? 6.188 -20.797 -0.302 1 98.75 130 GLY A N 1
ATOM 983 C CA . GLY A 1 130 ? 7.387 -21.531 -0.675 1 98.75 130 GLY A CA 1
ATOM 984 C C . GLY A 1 130 ? 7.277 -22.203 -2.031 1 98.75 130 GLY A C 1
ATOM 985 O O . GLY A 1 130 ? 8.07 -23.094 -2.357 1 98.75 130 GLY A O 1
ATOM 986 N N . LEU A 1 131 ? 6.23 -21.812 -2.836 1 98.88 131 LEU A N 1
ATOM 987 C CA . LEU A 1 131 ? 6.113 -22.406 -4.164 1 98.88 131 LEU A CA 1
ATOM 988 C C . LEU A 1 131 ? 7.281 -22 -5.051 1 98.88 131 LEU A C 1
ATOM 990 O O . LEU A 1 131 ? 7.504 -20.812 -5.277 1 98.88 131 LEU A O 1
ATOM 994 N N . LEU A 1 132 ? 8.086 -22.969 -5.547 1 98.75 132 LEU A N 1
ATOM 995 C CA . LEU A 1 132 ? 9.258 -22.734 -6.383 1 98.75 132 LEU A CA 1
ATOM 996 C C . LEU A 1 132 ? 10.219 -21.75 -5.719 1 98.75 132 LEU A C 1
ATOM 998 O O . LEU A 1 132 ? 10.773 -20.875 -6.383 1 98.75 132 LEU A O 1
ATOM 1002 N N . ARG A 1 133 ? 10.367 -21.906 -4.414 1 98.69 133 ARG A N 1
ATOM 1003 C CA . ARG A 1 133 ? 11.156 -21.016 -3.57 1 98.69 133 ARG A CA 1
ATOM 1004 C C . ARG A 1 133 ? 12.555 -20.812 -4.145 1 98.69 133 ARG A C 1
ATOM 1006 O O . ARG A 1 133 ? 13.008 -19.672 -4.301 1 98.69 133 ARG A O 1
ATOM 1013 N N . GLU A 1 134 ? 13.219 -21.859 -4.551 1 98.25 134 GLU A N 1
ATOM 1014 C CA . GLU A 1 134 ? 14.594 -21.766 -5.039 1 98.25 134 GLU A CA 1
ATOM 1015 C C . GL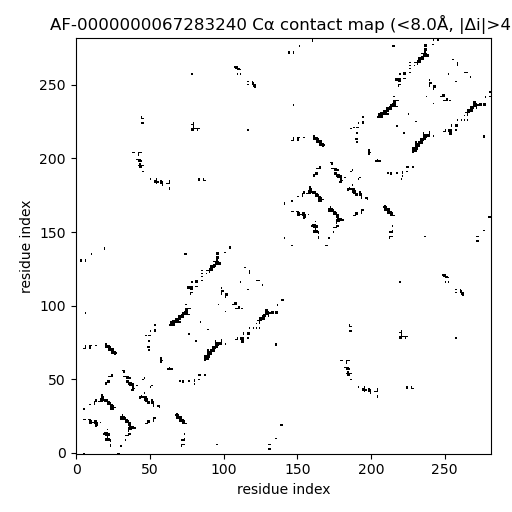U A 1 134 ? 14.656 -21.016 -6.375 1 98.25 134 GLU A C 1
ATOM 1017 O O . GLU A 1 134 ? 15.531 -20.172 -6.582 1 98.25 134 GLU A O 1
ATOM 1022 N N . GLU A 1 135 ? 13.797 -21.328 -7.262 1 98.44 135 GLU A N 1
ATOM 1023 C CA . GLU A 1 135 ? 13.742 -20.656 -8.555 1 98.44 135 GLU A CA 1
ATOM 1024 C C . GLU A 1 135 ? 13.461 -19.156 -8.383 1 98.44 135 GLU A C 1
ATOM 1026 O O . GLU A 1 135 ? 14.023 -18.328 -9.094 1 98.44 135 GLU A O 1
ATOM 1031 N N . CYS A 1 136 ? 12.562 -18.844 -7.426 1 98.5 136 CYS A N 1
ATOM 1032 C CA . CYS A 1 136 ? 12.242 -17.438 -7.148 1 98.5 136 CYS A CA 1
ATOM 1033 C C . CYS A 1 136 ? 13.461 -16.703 -6.59 1 98.5 136 CYS A C 1
ATOM 1035 O O . CYS A 1 136 ? 13.781 -15.609 -7.035 1 98.5 136 CYS A O 1
ATOM 1037 N N . LEU A 1 137 ? 14.172 -17.297 -5.676 1 97.81 137 LEU A N 1
ATOM 1038 C CA . LEU A 1 137 ? 15.305 -16.688 -4.992 1 97.81 137 LEU A CA 1
ATOM 1039 C C . LEU A 1 137 ? 16.453 -16.453 -5.961 1 97.81 137 LEU A C 1
ATOM 1041 O O . LEU A 1 137 ? 17.25 -15.523 -5.773 1 97.81 137 LEU A O 1
ATOM 1045 N N . GLU A 1 138 ? 16.547 -17.219 -7 1 97.25 138 GLU A N 1
ATOM 1046 C CA . GLU A 1 138 ? 17.625 -17.125 -7.98 1 97.25 138 GLU A CA 1
ATOM 1047 C C . GLU A 1 138 ? 17.578 -15.789 -8.711 1 97.25 138 GLU A C 1
ATOM 1049 O O . GLU A 1 138 ? 18.609 -15.312 -9.211 1 97.25 138 GLU A O 1
ATOM 1054 N N . LEU A 1 139 ? 16.453 -15.164 -8.688 1 97.5 139 LEU A N 1
ATOM 1055 C CA . LEU A 1 139 ? 16.297 -13.891 -9.383 1 97.5 139 LEU A CA 1
ATOM 1056 C C . LEU A 1 139 ? 17.031 -12.773 -8.648 1 97.5 139 LEU A C 1
ATOM 1058 O O . LEU A 1 139 ? 17.234 -11.688 -9.203 1 97.5 139 LEU A O 1
ATOM 1062 N N . PHE A 1 140 ? 17.391 -13.047 -7.328 1 95.19 140 PHE A N 1
ATOM 1063 C CA . PHE A 1 140 ? 18 -12.008 -6.5 1 95.19 140 PHE A CA 1
ATOM 1064 C C . PHE A 1 140 ? 19.5 -12.25 -6.344 1 95.19 140 PHE A C 1
ATOM 1066 O O . PHE A 1 140 ? 20.172 -11.508 -5.633 1 95.19 140 PHE A O 1
ATOM 1073 N N . LYS A 1 141 ? 19.984 -13.336 -6.969 1 86.31 141 LYS A N 1
ATOM 1074 C CA . LYS A 1 141 ? 21.406 -13.664 -6.918 1 86.31 141 LYS A CA 1
ATOM 1075 C C . LYS A 1 141 ? 22.156 -13.094 -8.125 1 86.31 141 LYS A C 1
ATOM 1077 O O . LYS A 1 141 ? 21.547 -12.891 -9.18 1 86.31 141 LYS A O 1
ATOM 1082 N N . MET B 1 1 ? 2.422 28.844 7.684 1 92.69 1 MET B N 1
ATOM 1083 C CA . MET B 1 1 ? 1.293 28.016 8.109 1 92.69 1 MET B CA 1
ATOM 1084 C C . MET B 1 1 ? 1.648 27.203 9.344 1 92.69 1 MET B C 1
ATOM 1086 O O . MET B 1 1 ? 2.764 26.688 9.461 1 92.69 1 MET B O 1
ATOM 1090 N N . THR B 1 2 ? 0.674 27.156 10.312 1 97.31 2 THR B N 1
ATOM 1091 C CA . THR B 1 2 ? 0.856 26.344 11.508 1 97.31 2 THR B CA 1
ATOM 1092 C C . THR B 1 2 ? 0.54 24.875 11.211 1 97.31 2 THR B C 1
ATOM 1094 O O . THR B 1 2 ? -0.031 24.562 10.172 1 97.31 2 THR B O 1
ATOM 1097 N N . PRO B 1 3 ? 0.948 24.016 12.133 1 98.31 3 PRO B N 1
ATOM 1098 C CA . PRO B 1 3 ? 0.547 22.609 11.977 1 98.31 3 PRO B CA 1
ATOM 1099 C C . PRO B 1 3 ? -0.968 22.438 11.898 1 98.31 3 PRO B C 1
ATOM 1101 O O . PRO B 1 3 ? -1.46 21.609 11.125 1 98.31 3 PRO B O 1
ATOM 1104 N N . GLU B 1 4 ? -1.64 23.219 12.633 1 98.62 4 GLU B N 1
ATOM 1105 C CA . GLU B 1 4 ? -3.098 23.156 12.617 1 98.62 4 GLU B CA 1
ATOM 1106 C C . GLU B 1 4 ? -3.654 23.594 11.266 1 98.62 4 GLU B C 1
ATOM 1108 O O . GLU B 1 4 ? -4.613 23 10.766 1 98.62 4 GLU B O 1
ATOM 1113 N N . ASP B 1 5 ? -3.072 24.625 10.703 1 98.5 5 ASP B N 1
ATOM 1114 C CA . ASP B 1 5 ? -3.473 25.062 9.367 1 98.5 5 ASP B CA 1
ATOM 1115 C C . ASP B 1 5 ? -3.279 23.953 8.344 1 98.5 5 ASP B C 1
ATOM 1117 O O . ASP B 1 5 ? -4.133 23.734 7.477 1 98.5 5 ASP B O 1
ATOM 1121 N N . LEU B 1 6 ? -2.158 23.25 8.438 1 98.75 6 LEU B N 1
ATOM 1122 C CA . LEU B 1 6 ? -1.819 22.172 7.504 1 98.75 6 LEU B CA 1
ATOM 1123 C C . LEU B 1 6 ? -2.779 21 7.652 1 98.75 6 LEU B C 1
ATOM 1125 O O . LEU B 1 6 ? -3.223 20.422 6.652 1 98.75 6 LEU B O 1
ATOM 1129 N N . MET B 1 7 ? -3.148 20.688 8.891 1 98.81 7 MET B N 1
ATOM 1130 C CA . MET B 1 7 ? -4.113 19.625 9.109 1 98.81 7 MET B CA 1
ATOM 1131 C C . MET B 1 7 ? -5.496 20.016 8.602 1 98.81 7 MET B C 1
ATOM 1133 O O . MET B 1 7 ? -6.223 19.188 8.047 1 98.81 7 MET B O 1
ATOM 1137 N N . ARG B 1 8 ? -5.828 21.266 8.773 1 98.81 8 ARG B N 1
ATOM 1138 C CA . ARG B 1 8 ? -7.113 21.719 8.266 1 98.81 8 ARG B CA 1
ATOM 1139 C C . ARG B 1 8 ? -7.152 21.672 6.742 1 98.81 8 ARG B C 1
ATOM 1141 O O . ARG B 1 8 ? -8.203 21.391 6.152 1 98.81 8 ARG B O 1
ATOM 1148 N N . LEU B 1 9 ? -6.023 21.875 6.148 1 98.81 9 LEU B N 1
ATOM 1149 C CA . LEU B 1 9 ? -5.941 21.688 4.703 1 98.81 9 LEU B CA 1
ATOM 1150 C C . LEU B 1 9 ? -6.191 20.234 4.336 1 98.81 9 LEU B C 1
ATOM 1152 O O . LEU B 1 9 ? -6.879 19.938 3.354 1 98.81 9 LEU B O 1
ATOM 1156 N N . ALA B 1 10 ? -5.633 19.281 5.105 1 98.88 10 ALA B N 1
ATOM 1157 C CA . ALA B 1 10 ? -5.906 17.859 4.895 1 98.88 10 ALA B CA 1
ATOM 1158 C C . ALA B 1 10 ? -7.391 17.547 5.074 1 98.88 10 ALA B C 1
ATOM 1160 O O . ALA B 1 10 ? -7.969 16.781 4.309 1 98.88 10 ALA B O 1
ATOM 1161 N N . ILE B 1 11 ? -7.969 18.188 6.059 1 98.81 11 ILE B N 1
ATOM 1162 C CA . ILE B 1 11 ? -9.398 18.031 6.32 1 98.81 11 ILE B CA 1
ATOM 1163 C C . ILE B 1 11 ? -10.203 18.531 5.125 1 98.81 11 ILE B C 1
ATOM 1165 O O . ILE B 1 11 ? -11.148 17.875 4.688 1 98.81 11 ILE B O 1
ATOM 1169 N N . THR B 1 12 ? -9.812 19.656 4.598 1 98.75 12 THR B N 1
ATOM 1170 C CA . THR B 1 12 ? -10.469 20.219 3.42 1 98.75 12 THR B CA 1
ATOM 1171 C C . THR B 1 12 ? -10.352 19.266 2.234 1 98.75 12 THR B C 1
ATOM 1173 O O . THR B 1 12 ? -11.328 19.031 1.516 1 98.75 12 THR B O 1
ATOM 1176 N N . GLU B 1 13 ? -9.211 18.641 2.006 1 98.75 13 GLU B N 1
ATOM 1177 C CA . GLU B 1 13 ? -9 17.656 0.937 1 98.75 13 GLU B CA 1
ATOM 1178 C C . GLU B 1 13 ? -9.867 16.422 1.146 1 98.75 13 GLU B C 1
ATOM 1180 O O . GLU B 1 13 ? -10.406 15.867 0.187 1 98.75 13 GLU B O 1
ATOM 1185 N N . ALA B 1 14 ? -9.961 16.047 2.383 1 98.75 14 ALA B N 1
ATOM 1186 C CA . ALA B 1 14 ? -10.727 14.852 2.721 1 98.75 14 ALA B CA 1
ATOM 1187 C C . ALA B 1 14 ? -12.172 14.969 2.242 1 98.75 14 ALA B C 1
ATOM 1189 O O . ALA B 1 14 ? -12.781 13.977 1.838 1 98.75 14 ALA B O 1
ATOM 1190 N N . LYS B 1 15 ? -12.664 16.172 2.23 1 98.31 15 LYS B N 1
ATOM 1191 C CA . LYS B 1 15 ? -14.055 16.406 1.853 1 98.31 15 LYS B CA 1
ATOM 1192 C C . LYS B 1 15 ? -14.258 16.25 0.349 1 98.31 15 LYS B C 1
ATOM 1194 O O . LYS B 1 15 ? -15.383 16.109 -0.122 1 98.31 15 LYS B O 1
ATOM 1199 N N . LYS B 1 16 ? -13.18 16.203 -0.381 1 98.5 16 LYS B N 1
ATOM 1200 C CA . LYS B 1 16 ? -13.234 16.062 -1.833 1 98.5 16 LYS B CA 1
ATOM 1201 C C . LYS B 1 16 ? -13.133 14.594 -2.246 1 98.5 16 LYS B C 1
ATOM 1203 O O . LYS B 1 16 ? -13.312 14.266 -3.42 1 98.5 16 LYS B O 1
ATOM 1208 N N . GLY B 1 17 ? -12.891 13.656 -1.29 1 98.25 17 GLY B N 1
ATOM 1209 C CA . GLY B 1 17 ? -12.578 12.266 -1.602 1 98.25 17 GLY B CA 1
ATOM 1210 C C . GLY B 1 17 ? -13.805 11.383 -1.673 1 98.25 17 GLY B C 1
ATOM 1211 O O . GLY B 1 17 ? -14.898 11.781 -1.262 1 98.25 17 GLY B O 1
ATOM 1212 N N . ASP B 1 18 ? -13.617 10.156 -2.291 1 98.19 18 ASP B N 1
ATOM 1213 C CA . ASP B 1 18 ? -14.648 9.125 -2.27 1 98.19 18 ASP B CA 1
ATOM 1214 C C . ASP B 1 18 ? -14.953 8.688 -0.84 1 98.19 18 ASP B C 1
ATOM 1216 O O . ASP B 1 18 ? -16.094 8.344 -0.521 1 98.19 18 ASP B O 1
ATOM 1220 N N . ALA B 1 19 ? -14.008 8.539 -0.015 1 97 19 ALA B N 1
ATOM 1221 C CA . ALA B 1 19 ? -14.047 8.422 1.44 1 97 19 ALA B CA 1
ATOM 1222 C C . ALA B 1 19 ? -13.359 9.609 2.109 1 97 19 ALA B C 1
ATOM 1224 O O . ALA B 1 19 ? -12.523 10.281 1.494 1 97 19 ALA B O 1
ATOM 1225 N N . PRO B 1 20 ? -13.688 9.891 3.332 1 97.75 20 PRO B N 1
ATOM 1226 C CA . PRO B 1 20 ? -13.234 11.141 3.951 1 97.75 20 PRO B CA 1
ATOM 1227 C C . PRO B 1 20 ? -11.805 11.055 4.473 1 97.75 20 PRO B C 1
ATOM 1229 O O . PRO B 1 20 ? -11.57 11.219 5.672 1 97.75 20 PRO B O 1
ATOM 1232 N N . TYR B 1 21 ? -10.906 10.898 3.59 1 98.75 21 TYR B N 1
ATOM 1233 C CA . TYR B 1 21 ? -9.477 10.883 3.889 1 98.75 21 TYR B CA 1
ATOM 1234 C C . TYR B 1 21 ? -8.727 11.867 3 1 98.75 21 TYR B C 1
ATOM 1236 O O . TYR B 1 21 ? -8.945 11.922 1.789 1 98.75 21 TYR B O 1
ATOM 1244 N N . GLY B 1 22 ? -7.922 12.648 3.596 1 98.81 22 GLY B N 1
ATOM 1245 C CA . GLY B 1 22 ? -7.082 13.625 2.92 1 98.81 22 GLY B CA 1
ATOM 1246 C C . GLY B 1 22 ? -5.66 13.656 3.453 1 98.81 22 GLY B C 1
ATOM 1247 O O . GLY B 1 22 ? -5.41 13.258 4.59 1 98.81 22 GLY B O 1
ATOM 1248 N N . ALA B 1 23 ? -4.758 14.109 2.574 1 98.94 23 ALA B N 1
ATOM 1249 C CA . ALA B 1 23 ? -3.344 14.156 2.945 1 98.94 23 ALA B CA 1
ATOM 1250 C C . ALA B 1 23 ? -2.646 15.344 2.301 1 98.94 23 ALA B C 1
ATOM 1252 O O . ALA B 1 23 ? -3.012 15.766 1.2 1 98.94 23 ALA B O 1
ATOM 1253 N N . VAL B 1 24 ? -1.644 15.844 2.982 1 98.94 24 VAL B N 1
ATOM 1254 C CA . VAL B 1 24 ? -0.831 16.984 2.562 1 98.94 24 VAL B CA 1
ATOM 1255 C C . VAL B 1 24 ? 0.647 16.672 2.799 1 98.94 24 VAL B C 1
ATOM 1257 O O . VAL B 1 24 ? 1.02 16.172 3.861 1 98.94 24 VAL B O 1
ATOM 1260 N N . ILE B 1 25 ? 1.404 16.906 1.828 1 98.94 25 ILE B N 1
ATOM 1261 C CA . ILE B 1 25 ? 2.846 16.797 2.033 1 98.94 25 ILE B CA 1
ATOM 1262 C C . ILE B 1 25 ? 3.459 18.203 2.096 1 98.94 25 ILE B C 1
ATOM 1264 O O . ILE B 1 25 ? 3.098 19.078 1.312 1 98.94 25 ILE B O 1
ATOM 1268 N N . VAL B 1 26 ? 4.344 18.391 3.064 1 98.94 26 VAL B N 1
ATOM 1269 C CA . VAL B 1 26 ? 4.957 19.688 3.365 1 98.94 26 VAL B CA 1
ATOM 1270 C C . VAL B 1 26 ? 6.477 19.547 3.32 1 98.94 26 VAL B C 1
ATOM 1272 O O . VAL B 1 26 ? 7.035 18.562 3.783 1 98.94 26 VAL B O 1
ATOM 1275 N N . LYS B 1 27 ? 7.148 20.531 2.729 1 98.5 27 LYS B N 1
ATOM 1276 C CA . LYS B 1 27 ? 8.602 20.672 2.723 1 98.5 27 LYS B CA 1
ATOM 1277 C C . LYS B 1 27 ? 9.016 22.094 3.094 1 98.5 27 LYS B C 1
ATOM 1279 O O . LYS B 1 27 ? 8.547 23.062 2.482 1 98.5 27 LYS B O 1
ATOM 1284 N N . ASP B 1 28 ? 9.805 22.203 4.066 1 96.06 28 ASP B N 1
ATOM 1285 C CA . ASP B 1 28 ? 10.32 23.5 4.488 1 96.06 28 ASP B CA 1
ATOM 1286 C C . ASP B 1 28 ? 9.188 24.5 4.738 1 96.06 28 ASP B C 1
ATOM 1288 O O . ASP B 1 28 ? 9.227 25.641 4.27 1 96.06 28 ASP B O 1
ATOM 1292 N N . GLY B 1 29 ? 8.125 23.953 5.32 1 93.81 29 GLY B N 1
ATOM 1293 C CA . GLY B 1 29 ? 7.016 24.797 5.746 1 93.81 29 GLY B CA 1
ATOM 1294 C C . GLY B 1 29 ? 6.039 25.109 4.625 1 93.81 29 GLY B C 1
ATOM 1295 O O . GLY B 1 29 ? 5.043 25.797 4.84 1 93.81 29 GLY B O 1
ATOM 1296 N N . GLU B 1 30 ? 6.301 24.516 3.475 1 97.94 30 GLU B N 1
ATOM 1297 C CA . GLU B 1 30 ? 5.445 24.797 2.324 1 97.94 30 GLU B CA 1
ATOM 1298 C C . GLU B 1 30 ? 4.695 23.547 1.879 1 97.94 30 GLU B C 1
ATOM 1300 O O . GLU B 1 30 ? 5.262 22.453 1.863 1 97.94 30 GLU B O 1
ATOM 1305 N N . VAL B 1 31 ? 3.438 23.797 1.521 1 98.88 31 VAL B N 1
ATOM 1306 C CA . VAL B 1 31 ? 2.65 22.703 0.939 1 98.88 31 VAL B CA 1
ATOM 1307 C C . VAL B 1 31 ? 3.143 22.406 -0.476 1 98.88 31 VAL B C 1
ATOM 1309 O O . VAL B 1 31 ? 3.17 23.297 -1.328 1 98.88 31 VAL B O 1
ATOM 1312 N N . VAL B 1 32 ? 3.473 21.141 -0.713 1 98.88 32 VAL B N 1
ATOM 1313 C CA . VAL B 1 32 ? 4.023 20.844 -2.031 1 98.88 32 VAL B CA 1
ATOM 1314 C C . VAL B 1 32 ? 3.094 19.891 -2.779 1 98.88 32 VAL B C 1
ATOM 1316 O O . VAL B 1 32 ? 3.182 19.766 -4 1 98.88 32 VAL B O 1
ATOM 1319 N N . ALA B 1 33 ? 2.176 19.234 -2.096 1 98.88 33 ALA B N 1
ATOM 1320 C CA . ALA B 1 33 ? 1.191 18.359 -2.725 1 98.88 33 ALA B CA 1
ATOM 1321 C C . ALA B 1 33 ? 0.008 18.109 -1.795 1 98.88 33 ALA B C 1
ATOM 1323 O O . ALA B 1 33 ? 0.158 18.125 -0.571 1 98.88 33 ALA B O 1
ATOM 1324 N N . VAL B 1 34 ? -1.09 17.922 -2.326 1 98.88 34 VAL B N 1
ATOM 1325 C CA . VAL B 1 34 ? -2.307 17.547 -1.616 1 98.88 34 VAL B CA 1
ATOM 1326 C C . VAL B 1 34 ? -3.029 16.438 -2.387 1 98.88 34 VAL B C 1
ATOM 1328 O O . VAL B 1 34 ? -2.891 16.328 -3.607 1 98.88 34 VAL B O 1
ATOM 1331 N N . ALA B 1 35 ? -3.723 15.57 -1.687 1 98.94 35 ALA B N 1
ATOM 1332 C CA . ALA B 1 35 ? -4.531 14.539 -2.33 1 98.94 35 ALA B CA 1
ATOM 1333 C C . ALA B 1 35 ? -5.625 14.031 -1.392 1 98.94 35 ALA B C 1
ATOM 1335 O O . ALA B 1 35 ? -5.652 14.391 -0.212 1 98.94 35 ALA B O 1
ATOM 1336 N N . HIS B 1 36 ? -6.516 13.312 -1.948 1 98.88 36 HIS B N 1
ATOM 1337 C CA . HIS B 1 36 ? -7.609 12.688 -1.217 1 98.88 36 HIS B CA 1
ATOM 1338 C C . HIS B 1 36 ? -7.902 11.289 -1.751 1 98.88 36 HIS B C 1
ATOM 1340 O O . HIS B 1 36 ? -7.332 10.875 -2.764 1 98.88 36 HIS B O 1
ATOM 1346 N N . ASN B 1 37 ? -8.672 10.516 -0.98 1 98.81 37 ASN B N 1
ATOM 1347 C CA . ASN B 1 37 ? -9.062 9.156 -1.339 1 98.81 37 ASN B CA 1
ATOM 1348 C C . ASN B 1 37 ? -9.867 9.125 -2.635 1 98.81 37 ASN B C 1
ATOM 1350 O O . ASN B 1 37 ? -10.805 9.906 -2.805 1 98.81 37 ASN B O 1
ATOM 1354 N N . THR B 1 38 ? -9.422 8.234 -3.574 1 98.81 38 THR B N 1
ATOM 1355 C CA . THR B 1 38 ? -10.141 8.109 -4.84 1 98.81 38 THR B CA 1
ATOM 1356 C C . THR B 1 38 ? -10.383 6.645 -5.188 1 98.81 38 THR B C 1
ATOM 1358 O O . THR B 1 38 ? -10.469 6.285 -6.363 1 98.81 38 THR B O 1
ATOM 1361 N N . VAL B 1 39 ? -10.516 5.762 -4.266 1 98.81 39 VAL B N 1
ATOM 1362 C CA . VAL B 1 39 ? -10.656 4.32 -4.43 1 98.81 39 VAL B CA 1
ATOM 1363 C C . VAL B 1 39 ? -11.852 4.012 -5.332 1 98.81 39 VAL B C 1
ATOM 1365 O O . VAL B 1 39 ? -11.727 3.258 -6.297 1 98.81 39 VAL B O 1
ATOM 1368 N N . LYS B 1 40 ? -12.945 4.633 -5.043 1 98.5 40 LYS B N 1
ATOM 1369 C CA . LYS B 1 40 ? -14.164 4.328 -5.781 1 98.5 40 LYS B CA 1
ATOM 1370 C C . LYS B 1 40 ? -14.078 4.828 -7.219 1 98.5 40 LYS B C 1
ATOM 1372 O O . LYS B 1 40 ? -14.305 4.07 -8.164 1 98.5 40 LYS B O 1
ATOM 1377 N N . ARG B 1 41 ? -13.695 6.051 -7.379 1 98.44 41 ARG B N 1
ATOM 1378 C CA . ARG B 1 41 ? -13.758 6.645 -8.711 1 98.44 41 ARG B CA 1
ATOM 1379 C C . ARG B 1 41 ? -12.688 6.062 -9.625 1 98.44 41 ARG B C 1
ATOM 1381 O O . ARG B 1 41 ? -12.891 5.941 -10.828 1 98.44 41 ARG B O 1
ATOM 1388 N N . ASP B 1 42 ? -11.539 5.574 -9.078 1 98.31 42 ASP B N 1
ATOM 1389 C CA . ASP B 1 42 ? -10.445 5.027 -9.875 1 98.31 42 ASP B CA 1
ATOM 1390 C C . ASP B 1 42 ? -10.547 3.508 -9.984 1 98.31 42 ASP B C 1
ATOM 1392 O O . ASP B 1 42 ? -9.812 2.881 -10.742 1 98.31 42 ASP B O 1
ATOM 1396 N N . HIS B 1 43 ? -11.445 2.904 -9.219 1 98.62 43 HIS B N 1
ATOM 1397 C CA . HIS B 1 43 ? -11.484 1.453 -9.078 1 98.62 43 HIS B CA 1
ATOM 1398 C C . HIS B 1 43 ? -10.102 0.898 -8.742 1 98.62 43 HIS B C 1
ATOM 1400 O O . HIS B 1 43 ? -9.625 -0.03 -9.398 1 98.62 43 HIS B O 1
ATOM 1406 N N . ASP B 1 44 ? -9.484 1.5 -7.773 1 98.75 44 ASP B N 1
ATOM 1407 C CA . ASP B 1 44 ? -8.148 1.164 -7.297 1 98.75 44 ASP B CA 1
ATOM 1408 C C . ASP B 1 44 ? -8.125 1.047 -5.773 1 98.75 44 ASP B C 1
ATOM 1410 O O . ASP B 1 44 ? -8.086 2.057 -5.07 1 98.75 44 ASP B O 1
ATOM 1414 N N . PRO B 1 45 ? -8.047 -0.145 -5.25 1 98.69 45 PRO B N 1
ATOM 1415 C CA . PRO B 1 45 ? -8.07 -0.343 -3.799 1 98.69 45 PRO B CA 1
ATOM 1416 C C . PRO B 1 45 ? -6.898 0.331 -3.09 1 98.69 45 PRO B C 1
ATOM 1418 O O . PRO B 1 45 ? -6.941 0.541 -1.875 1 98.69 45 PRO B O 1
ATOM 1421 N N . SER B 1 46 ? -5.863 0.694 -3.844 1 98.69 46 SER B N 1
ATOM 1422 C CA . SER B 1 46 ? -4.691 1.301 -3.227 1 98.69 46 SER B CA 1
ATOM 1423 C C . SER B 1 46 ? -4.785 2.822 -3.234 1 98.69 46 SER B C 1
ATOM 1425 O O . SER B 1 46 ? -3.961 3.504 -2.621 1 98.69 46 SER B O 1
ATOM 1427 N N . ALA B 1 47 ? -5.82 3.385 -3.809 1 98.81 47 ALA B N 1
ATOM 1428 C CA . ALA B 1 47 ? -5.875 4.824 -4.035 1 98.81 47 ALA B CA 1
ATOM 1429 C C . ALA B 1 47 ? -6.324 5.562 -2.779 1 98.81 47 ALA B C 1
ATOM 1431 O O . ALA B 1 47 ? -7.262 6.367 -2.824 1 98.81 47 ALA B O 1
ATOM 1432 N N . HIS B 1 48 ? -5.691 5.285 -1.68 1 98.88 48 HIS B N 1
ATOM 1433 C CA . HIS B 1 48 ? -5.844 6.055 -0.45 1 98.88 48 HIS B CA 1
ATOM 1434 C C . HIS B 1 48 ? -5.215 7.438 -0.585 1 98.88 48 HIS B C 1
ATOM 1436 O O . HIS B 1 48 ? -4.383 7.664 -1.465 1 98.88 48 HIS B O 1
ATOM 1442 N N . ALA B 1 49 ? -5.602 8.359 0.255 1 98.94 49 ALA B N 1
ATOM 1443 C CA . ALA B 1 49 ? -5.113 9.734 0.186 1 98.94 49 ALA B CA 1
ATOM 1444 C C . ALA B 1 49 ? -3.59 9.781 0.279 1 98.94 49 ALA B C 1
ATOM 1446 O O . ALA B 1 49 ? -2.936 10.484 -0.494 1 98.94 49 ALA B O 1
ATOM 1447 N N . GLU B 1 50 ? -3.01 9.023 1.248 1 98.94 50 GLU B N 1
ATOM 1448 C CA . GLU B 1 50 ? -1.565 9.008 1.454 1 98.94 50 GLU B CA 1
ATOM 1449 C C . GLU B 1 50 ? -0.839 8.445 0.237 1 98.94 50 GLU B C 1
ATOM 1451 O O . GLU B 1 50 ? 0.172 8.992 -0.201 1 98.94 50 GLU B O 1
ATOM 1456 N N . ILE B 1 51 ? -1.38 7.328 -0.303 1 98.94 51 ILE B N 1
ATOM 1457 C CA . ILE B 1 51 ? -0.793 6.734 -1.499 1 98.94 51 ILE B CA 1
ATOM 1458 C C . ILE B 1 51 ? -0.862 7.727 -2.656 1 98.94 51 ILE B C 1
ATOM 1460 O O . ILE B 1 51 ? 0.134 7.953 -3.348 1 98.94 51 ILE B O 1
ATOM 1464 N N . ASN B 1 52 ? -2 8.352 -2.814 1 98.94 52 ASN B N 1
ATOM 1465 C CA . ASN B 1 52 ? -2.211 9.281 -3.916 1 98.94 52 ASN B CA 1
ATOM 1466 C C . ASN B 1 52 ? -1.255 10.469 -3.836 1 98.94 52 ASN B C 1
ATOM 1468 O O . ASN B 1 52 ? -0.685 10.883 -4.848 1 98.94 52 ASN B O 1
ATOM 1472 N N . VAL B 1 53 ? -1.082 11.031 -2.678 1 98.94 53 VAL B N 1
ATOM 1473 C CA . VAL B 1 53 ? -0.265 12.234 -2.555 1 98.94 53 VAL B CA 1
ATOM 1474 C C . VAL B 1 53 ? 1.208 11.875 -2.744 1 98.94 53 VAL B C 1
ATOM 1476 O O . VAL B 1 53 ? 1.97 12.656 -3.326 1 98.94 53 VAL B O 1
ATOM 1479 N N . ILE B 1 54 ? 1.623 10.703 -2.289 1 98.94 54 ILE B N 1
ATOM 1480 C CA . ILE B 1 54 ? 3 10.25 -2.449 1 98.94 54 ILE B CA 1
ATOM 1481 C C . ILE B 1 54 ? 3.291 9.992 -3.926 1 98.94 54 ILE B C 1
ATOM 1483 O O . ILE B 1 54 ? 4.277 10.5 -4.465 1 98.94 54 ILE B O 1
ATOM 1487 N N . ARG B 1 55 ? 2.395 9.219 -4.59 1 98.44 55 ARG B N 1
ATOM 1488 C CA . ARG B 1 55 ? 2.607 8.875 -5.992 1 98.44 55 ARG B CA 1
ATOM 1489 C C . ARG B 1 55 ? 2.643 10.125 -6.863 1 98.44 55 ARG B C 1
ATOM 1491 O O . ARG B 1 55 ? 3.498 10.25 -7.742 1 98.44 55 ARG B O 1
ATOM 1498 N N . SER B 1 56 ? 1.731 11.078 -6.645 1 98.62 56 SER B N 1
ATOM 1499 C CA . SER B 1 56 ? 1.663 12.297 -7.445 1 98.62 56 SER B CA 1
ATOM 1500 C C . SER B 1 56 ? 2.92 13.141 -7.277 1 98.62 56 SER B C 1
ATOM 1502 O O . SER B 1 56 ? 3.479 13.633 -8.258 1 98.62 56 SER B O 1
ATOM 1504 N N . LEU B 1 57 ? 3.336 13.312 -6.031 1 98.88 57 LEU B N 1
ATOM 1505 C CA . LEU B 1 57 ? 4.488 14.164 -5.766 1 98.88 57 LEU B CA 1
ATOM 1506 C C . LEU B 1 57 ? 5.762 13.547 -6.336 1 98.88 57 LEU B C 1
ATOM 1508 O O . LEU B 1 57 ? 6.555 14.234 -6.984 1 98.88 57 LEU B O 1
ATOM 1512 N N . THR B 1 58 ? 6 12.234 -6.098 1 98.88 58 THR B N 1
ATOM 1513 C CA . THR B 1 58 ? 7.234 11.602 -6.547 1 98.88 58 THR B CA 1
ATOM 1514 C C . THR B 1 58 ? 7.309 11.586 -8.07 1 98.88 58 THR B C 1
ATOM 1516 O O . THR B 1 58 ? 8.391 11.734 -8.648 1 98.88 58 THR B O 1
ATOM 1519 N N . ALA B 1 59 ? 6.152 11.367 -8.688 1 98.69 59 ALA B N 1
ATOM 1520 C CA . ALA B 1 59 ? 6.113 11.453 -10.148 1 98.69 59 ALA B CA 1
ATOM 1521 C C . ALA B 1 59 ? 6.512 12.844 -10.625 1 98.69 59 ALA B C 1
ATOM 1523 O O . ALA B 1 59 ? 7.297 12.984 -11.562 1 98.69 59 ALA B O 1
ATOM 1524 N N . LYS B 1 60 ? 5.969 13.883 -9.984 1 98.62 60 LYS B N 1
ATOM 1525 C CA . LYS B 1 60 ? 6.27 15.273 -10.328 1 98.62 60 LYS B CA 1
ATOM 1526 C C . LYS B 1 60 ? 7.754 15.578 -10.133 1 98.62 60 LYS B C 1
ATOM 1528 O O . LYS B 1 60 ? 8.367 16.25 -10.961 1 98.62 60 LYS B O 1
ATOM 1533 N N . LEU B 1 61 ? 8.297 15.039 -9.047 1 98.5 61 LEU B N 1
ATOM 1534 C CA . LEU B 1 61 ? 9.695 15.281 -8.695 1 98.5 61 LEU B CA 1
ATOM 1535 C C . LEU B 1 61 ? 10.625 14.406 -9.523 1 98.5 61 LEU B C 1
ATOM 1537 O O . LEU B 1 61 ? 11.828 14.641 -9.57 1 98.5 61 LEU B O 1
ATOM 1541 N N . GLN B 1 62 ? 10.062 13.383 -10.156 1 98.5 62 GLN B N 1
ATOM 1542 C CA . GLN B 1 62 ? 10.859 12.352 -10.805 1 98.5 62 GLN B CA 1
ATOM 1543 C C . GLN B 1 62 ? 11.914 11.797 -9.852 1 98.5 62 GLN B C 1
ATOM 1545 O O . GLN B 1 62 ? 13.086 11.688 -10.211 1 98.5 62 GLN B O 1
ATOM 1550 N N . ASN B 1 63 ? 11.43 11.602 -8.656 1 98.12 63 ASN B N 1
ATOM 1551 C CA . ASN B 1 63 ? 12.242 11.117 -7.547 1 98.12 63 ASN B CA 1
ATOM 1552 C C . ASN B 1 63 ? 11.414 10.328 -6.539 1 98.12 63 ASN B C 1
ATOM 1554 O O . ASN B 1 63 ? 10.383 10.805 -6.07 1 98.12 63 ASN B O 1
ATOM 1558 N N . ASN B 1 64 ? 11.891 9.125 -6.172 1 97.88 64 ASN B N 1
ATOM 1559 C CA . ASN B 1 64 ? 11.125 8.25 -5.293 1 97.88 64 ASN B CA 1
ATOM 1560 C C . ASN B 1 64 ? 11.305 8.625 -3.826 1 97.88 64 ASN B C 1
ATOM 1562 O O . ASN B 1 64 ? 10.547 8.18 -2.965 1 97.88 64 ASN B O 1
ATOM 1566 N N . SER B 1 65 ? 12.32 9.422 -3.553 1 98.19 65 SER B N 1
ATOM 1567 C CA . SER B 1 65 ? 12.648 9.727 -2.164 1 98.19 65 SER B CA 1
ATOM 1568 C C . SER B 1 65 ? 11.93 10.984 -1.69 1 98.19 65 SER B C 1
ATOM 1570 O O . SER B 1 65 ? 11.938 12.008 -2.381 1 98.19 65 SER B O 1
ATOM 1572 N N . LEU B 1 66 ? 11.383 10.875 -0.505 1 98.75 66 LEU B N 1
ATOM 1573 C CA . LEU B 1 66 ? 10.75 12.023 0.141 1 98.75 66 LEU B CA 1
ATOM 1574 C C . LEU B 1 66 ? 11.414 12.328 1.48 1 98.75 66 LEU B C 1
ATOM 1576 O O . LEU B 1 66 ? 10.742 12.734 2.432 1 98.75 66 LEU B O 1
ATOM 1580 N N . GLU B 1 67 ? 12.672 12.023 1.564 1 98.44 67 GLU B N 1
ATOM 1581 C CA . GLU B 1 67 ? 13.445 12.445 2.73 1 98.44 67 GLU B CA 1
ATOM 1582 C C . GLU B 1 67 ? 13.359 13.961 2.936 1 98.44 67 GLU B C 1
ATOM 1584 O O . GLU B 1 67 ? 13.492 14.727 1.982 1 98.44 67 GLU B O 1
ATOM 1589 N N . GLY B 1 68 ? 13.039 14.398 4.082 1 98.56 68 GLY B N 1
ATOM 1590 C CA . GLY B 1 68 ? 12.914 15.812 4.379 1 98.56 68 GLY B CA 1
ATOM 1591 C C . GLY B 1 68 ? 11.492 16.328 4.246 1 98.56 68 GLY B C 1
ATOM 1592 O O . GLY B 1 68 ? 11.219 17.484 4.547 1 98.56 68 GLY B O 1
ATOM 1593 N N . TYR B 1 69 ? 10.586 15.453 3.836 1 98.88 69 TYR B N 1
ATOM 1594 C CA . TYR B 1 69 ? 9.188 15.82 3.684 1 98.88 69 TYR B CA 1
ATOM 1595 C C . TYR B 1 69 ? 8.352 15.305 4.852 1 98.88 69 TYR B C 1
ATOM 1597 O O . TYR B 1 69 ? 8.664 14.266 5.43 1 98.88 69 TYR B O 1
ATOM 1605 N N . SER B 1 70 ? 7.316 16.047 5.211 1 98.94 70 SER B N 1
ATOM 1606 C CA . SER B 1 70 ? 6.316 15.633 6.191 1 98.94 70 SER B CA 1
ATOM 1607 C C . SER B 1 70 ? 4.965 15.375 5.531 1 98.94 70 SER B C 1
ATOM 1609 O O . SER B 1 70 ? 4.578 16.094 4.605 1 98.94 70 SER B O 1
ATOM 1611 N N . ILE B 1 71 ? 4.273 14.367 6.047 1 98.94 71 ILE B N 1
ATOM 1612 C CA . ILE B 1 71 ? 2.932 14.094 5.543 1 98.94 71 ILE B CA 1
ATOM 1613 C C . ILE B 1 71 ? 1.907 14.312 6.652 1 98.94 71 ILE B C 1
ATOM 1615 O O . ILE B 1 71 ? 2.061 13.789 7.758 1 98.94 71 ILE B O 1
ATOM 1619 N N . TYR B 1 72 ? 0.945 15.172 6.398 1 98.94 72 TYR B N 1
ATOM 1620 C CA . TYR B 1 72 ? -0.226 15.359 7.246 1 98.94 72 TYR B CA 1
ATOM 1621 C C . TYR B 1 72 ? -1.412 14.555 6.727 1 98.94 72 TYR B C 1
ATOM 1623 O O . TYR B 1 72 ? -1.752 14.633 5.547 1 98.94 72 TYR B O 1
ATOM 1631 N N . THR B 1 73 ? -2.031 13.766 7.59 1 98.88 73 THR B N 1
ATOM 1632 C CA . THR B 1 73 ? -3.166 12.945 7.176 1 98.88 73 THR B CA 1
ATOM 1633 C C . THR B 1 73 ? -4.227 12.898 8.273 1 98.88 73 THR B C 1
ATOM 1635 O O . THR B 1 73 ? -3.898 12.898 9.461 1 98.88 73 THR B O 1
ATOM 1638 N N . ILE B 1 74 ? -5.48 12.836 7.887 1 98 74 ILE B N 1
ATOM 1639 C CA . ILE B 1 74 ? -6.625 12.945 8.789 1 98 74 ILE B CA 1
ATOM 1640 C C . ILE B 1 74 ? -6.676 11.719 9.703 1 98 74 ILE B C 1
ATOM 1642 O O . ILE B 1 74 ? -7.031 11.828 10.875 1 98 74 ILE B O 1
ATOM 1646 N N . GLY B 1 75 ? -6.398 10.609 9.234 1 98.31 75 GLY B N 1
ATOM 1647 C CA . GLY B 1 75 ? -6.375 9.367 9.977 1 98.31 75 GLY B CA 1
ATOM 1648 C C . GLY B 1 75 ? -5.012 8.695 9.984 1 98.31 75 GLY B C 1
ATOM 1649 O O . GLY B 1 75 ? -4.258 8.805 9.016 1 98.31 75 GLY B O 1
ATOM 1650 N N . GLU B 1 76 ? -4.734 7.953 11.117 1 98.81 76 GLU B N 1
ATOM 1651 C CA . GLU B 1 76 ? -3.514 7.152 11.156 1 98.81 76 GLU B CA 1
ATOM 1652 C C . GLU B 1 76 ? -3.377 6.285 9.914 1 98.81 76 GLU B C 1
ATOM 1654 O O . GLU B 1 76 ? -4.312 5.578 9.531 1 98.81 76 GLU B O 1
ATOM 1659 N N . PRO B 1 77 ? -2.199 6.395 9.219 1 98.88 77 PRO B N 1
ATOM 1660 C CA . PRO B 1 77 ? -2 5.543 8.047 1 98.88 77 PRO B CA 1
ATOM 1661 C C . PRO B 1 77 ? -2.215 4.062 8.344 1 98.88 77 PRO B C 1
ATOM 1663 O O . PRO B 1 77 ? -1.656 3.535 9.312 1 98.88 77 PRO B O 1
ATOM 1666 N N . CYS B 1 78 ? -3.037 3.41 7.555 1 98.81 78 CYS B N 1
ATOM 1667 C CA . CYS B 1 78 ? -3.113 1.958 7.648 1 98.81 78 CYS B CA 1
ATOM 1668 C C . CYS B 1 78 ? -1.78 1.316 7.285 1 98.81 78 CYS B C 1
ATOM 1670 O O . CYS B 1 78 ? -0.866 1.998 6.816 1 98.81 78 CYS B O 1
ATOM 1672 N N . PRO B 1 79 ? -1.623 0.024 7.441 1 98.88 79 PRO B N 1
ATOM 1673 C CA . PRO B 1 79 ? -0.333 -0.599 7.137 1 98.88 79 PRO B CA 1
ATOM 1674 C C . PRO B 1 79 ? 0.11 -0.363 5.695 1 98.88 79 PRO B C 1
ATOM 1676 O O . PRO B 1 79 ? 1.305 -0.205 5.43 1 98.88 79 PRO B O 1
ATOM 1679 N N . MET B 1 80 ? -0.789 -0.32 4.77 1 98.94 80 MET B N 1
ATOM 1680 C CA . MET B 1 80 ? -0.45 -0.036 3.379 1 98.94 80 MET B CA 1
ATOM 1681 C C . MET B 1 80 ? 0.193 1.34 3.244 1 98.94 80 MET B C 1
ATOM 1683 O O . MET B 1 80 ? 1.289 1.467 2.695 1 98.94 80 MET B O 1
ATOM 1687 N N . CYS B 1 81 ? -0.421 2.305 3.793 1 98.94 81 CYS B N 1
ATOM 1688 C CA . CYS B 1 81 ? 0.024 3.684 3.643 1 98.94 81 CYS B CA 1
ATOM 1689 C C . CYS B 1 81 ? 1.269 3.951 4.48 1 98.94 81 CYS B C 1
ATOM 1691 O O . CYS B 1 81 ? 2.152 4.703 4.066 1 98.94 81 CYS B O 1
ATOM 1693 N N . ALA B 1 82 ? 1.266 3.383 5.66 1 98.94 82 ALA B N 1
ATOM 1694 C CA . ALA B 1 82 ? 2.463 3.518 6.488 1 98.94 82 ALA B CA 1
ATOM 1695 C C . ALA B 1 82 ? 3.684 2.932 5.785 1 98.94 82 ALA B C 1
ATOM 1697 O O . ALA B 1 82 ? 4.766 3.52 5.816 1 98.94 82 ALA B O 1
ATOM 1698 N N . THR B 1 83 ? 3.49 1.804 5.199 1 98.94 83 THR B N 1
ATOM 1699 C CA . THR B 1 83 ? 4.582 1.147 4.488 1 98.94 83 THR B CA 1
ATOM 1700 C C . THR B 1 83 ? 5 1.963 3.27 1 98.94 83 THR B C 1
ATOM 1702 O O . THR B 1 83 ? 6.188 2.055 2.955 1 98.94 83 THR B O 1
ATOM 1705 N N . ALA B 1 84 ? 4.047 2.568 2.574 1 98.94 84 ALA B N 1
ATOM 1706 C CA . ALA B 1 84 ? 4.379 3.465 1.471 1 98.94 84 ALA B CA 1
ATOM 1707 C C . ALA B 1 84 ? 5.262 4.617 1.947 1 98.94 84 ALA B C 1
ATOM 1709 O O . ALA B 1 84 ? 6.195 5.02 1.25 1 98.94 84 ALA B O 1
ATOM 1710 N N . CYS B 1 85 ? 4.965 5.156 3.152 1 98.94 85 CYS B N 1
ATOM 1711 C CA . CYS B 1 85 ? 5.789 6.203 3.742 1 98.94 85 CYS B CA 1
ATOM 1712 C C . CYS B 1 85 ? 7.211 5.707 3.986 1 98.94 85 CYS B C 1
ATOM 1714 O O . CYS B 1 85 ? 8.172 6.434 3.748 1 98.94 85 CYS B O 1
ATOM 1716 N N . VAL B 1 86 ? 7.316 4.461 4.449 1 98.94 86 VAL B N 1
ATOM 1717 C CA . VAL B 1 86 ? 8.625 3.863 4.684 1 98.94 86 VAL B CA 1
ATOM 1718 C C . VAL B 1 86 ? 9.391 3.76 3.365 1 98.94 86 VAL B C 1
ATOM 1720 O O . VAL B 1 86 ? 10.539 4.199 3.271 1 98.94 86 VAL B O 1
ATOM 1723 N N . TRP B 1 87 ? 8.758 3.225 2.342 1 98.81 87 TRP B N 1
ATOM 1724 C CA . TRP B 1 87 ? 9.406 3.033 1.051 1 98.81 87 TRP B CA 1
ATOM 1725 C C . TRP B 1 87 ? 9.82 4.371 0.445 1 98.81 87 TRP B C 1
ATOM 1727 O O . TRP B 1 87 ? 10.891 4.48 -0.162 1 98.81 87 TRP B O 1
ATOM 1737 N N . ALA B 1 88 ? 8.977 5.43 0.629 1 98.81 88 ALA B N 1
ATOM 1738 C CA . ALA B 1 88 ? 9.25 6.75 0.076 1 98.81 88 ALA B CA 1
ATOM 1739 C C . ALA B 1 88 ? 10.281 7.492 0.919 1 98.81 88 ALA B C 1
ATOM 1741 O O . ALA B 1 88 ? 10.867 8.484 0.471 1 98.81 88 ALA B O 1
ATOM 1742 N N . GLY B 1 89 ? 10.422 7.051 2.145 1 98.56 89 GLY B N 1
ATOM 1743 C CA . GLY B 1 89 ? 11.398 7.664 3.037 1 98.56 89 GLY B CA 1
ATOM 1744 C C . GLY B 1 89 ? 10.93 8.992 3.609 1 98.56 89 GLY B C 1
ATOM 1745 O O . GLY B 1 89 ? 11.734 9.906 3.803 1 98.56 89 GLY B O 1
ATOM 1746 N N . VAL B 1 90 ? 9.656 9.148 3.871 1 98.69 90 VAL B N 1
ATOM 1747 C CA . VAL B 1 90 ? 9.125 10.344 4.52 1 98.69 90 VAL B CA 1
ATOM 1748 C C . VAL B 1 90 ? 9.781 10.523 5.887 1 98.69 90 VAL B C 1
ATOM 1750 O O . VAL B 1 90 ? 10.031 9.555 6.598 1 98.69 90 VAL B O 1
ATOM 1753 N N . SER B 1 91 ? 9.992 11.797 6.25 1 98.88 91 SER B N 1
ATOM 1754 C CA . SER B 1 91 ? 10.719 12.062 7.488 1 98.88 91 SER B CA 1
ATOM 1755 C C . SER B 1 91 ? 9.773 12.109 8.68 1 98.88 91 SER B C 1
ATOM 1757 O O . SER B 1 91 ? 10.164 11.805 9.812 1 98.88 91 SER B O 1
ATOM 1759 N N . GLU B 1 92 ? 8.531 12.523 8.344 1 98.88 92 GLU B N 1
ATOM 1760 C CA . GLU B 1 92 ? 7.609 12.75 9.453 1 98.88 92 GLU B CA 1
ATOM 1761 C C . GLU B 1 92 ? 6.164 12.5 9.031 1 98.88 92 GLU B C 1
ATOM 1763 O O . GLU B 1 92 ? 5.758 12.898 7.938 1 98.88 92 GLU B O 1
ATOM 1768 N N . ILE B 1 93 ? 5.414 11.812 9.945 1 98.94 93 ILE B N 1
ATOM 1769 C CA . ILE B 1 93 ? 3.979 11.602 9.797 1 98.94 93 ILE B CA 1
ATOM 1770 C C . ILE B 1 93 ? 3.232 12.312 10.914 1 98.94 93 ILE B C 1
ATOM 1772 O O . ILE B 1 93 ? 3.561 12.148 12.094 1 98.94 93 ILE B O 1
ATOM 1776 N N . ILE B 1 94 ? 2.312 13.164 10.578 1 98.94 94 ILE B N 1
ATOM 1777 C CA . ILE B 1 94 ? 1.391 13.781 11.523 1 98.94 94 ILE B CA 1
ATOM 1778 C C . ILE B 1 94 ? -0.041 13.359 11.203 1 98.94 94 ILE B C 1
ATOM 1780 O O . ILE B 1 94 ? -0.5 13.516 10.07 1 98.94 94 ILE B O 1
ATOM 1784 N N . TYR B 1 95 ? -0.728 12.812 12.188 1 98.94 95 TYR B N 1
ATOM 1785 C CA . TYR B 1 95 ? -2.088 12.391 11.867 1 98.94 95 TYR B CA 1
ATOM 1786 C C . TYR B 1 95 ? -3.061 12.828 12.961 1 98.94 95 TYR B C 1
ATOM 1788 O O . TYR B 1 95 ? -2.646 13.195 14.062 1 98.94 95 TYR B O 1
ATOM 1796 N N . GLY B 1 96 ? -4.34 12.867 12.633 1 98.81 96 GLY B N 1
ATOM 1797 C CA . GLY B 1 96 ? -5.398 13.258 13.555 1 98.81 96 GLY B CA 1
ATOM 1798 C C . GLY B 1 96 ? -6.008 12.094 14.305 1 98.81 96 GLY B C 1
ATOM 1799 O O . GLY B 1 96 ? -5.586 11.773 15.414 1 98.81 96 GLY B O 1
ATOM 1800 N N . ALA B 1 97 ? -6.855 11.328 13.695 1 98.69 97 ALA B N 1
ATOM 1801 C CA . ALA B 1 97 ? -7.582 10.219 14.312 1 98.69 97 ALA B CA 1
ATOM 1802 C C . ALA B 1 97 ? -6.777 8.922 14.234 1 98.69 97 ALA B C 1
ATOM 1804 O O . ALA B 1 97 ? -6.246 8.578 13.18 1 98.69 97 ALA B O 1
ATOM 1805 N N . SER B 1 98 ? -6.68 8.164 15.367 1 98.69 98 SER B N 1
ATOM 1806 C CA . SER B 1 98 ? -5.973 6.887 15.406 1 98.69 98 SER B CA 1
ATOM 1807 C C . SER B 1 98 ? -6.801 5.777 14.773 1 98.69 98 SER B C 1
ATOM 1809 O O . SER B 1 98 ? -7.988 5.957 14.5 1 98.69 98 SER B O 1
ATOM 1811 N N . ILE B 1 99 ? -6.145 4.684 14.508 1 98.56 99 ILE B N 1
ATOM 1812 C CA . ILE B 1 99 ? -6.82 3.486 14.016 1 98.56 99 ILE B CA 1
ATOM 1813 C C . ILE B 1 99 ? -7.918 3.074 15 1 98.56 99 ILE B C 1
ATOM 1815 O O . ILE B 1 99 ? -9.031 2.746 14.586 1 98.56 99 ILE B O 1
ATOM 1819 N N . GLN B 1 100 ? -7.641 3.154 16.281 1 98.12 100 GLN B N 1
ATOM 1820 C CA . GLN B 1 100 ? -8.641 2.828 17.297 1 98.12 100 GLN B CA 1
ATOM 1821 C C . GLN B 1 100 ? -9.812 3.799 17.234 1 98.12 100 GLN B C 1
ATOM 1823 O O . GLN B 1 100 ? -10.969 3.398 17.422 1 98.12 100 GLN B O 1
ATOM 1828 N N . ASP B 1 101 ? -9.5 5.066 17.094 1 98.5 101 ASP B N 1
ATOM 1829 C CA . ASP B 1 101 ? -10.562 6.051 16.922 1 98.5 101 ASP B CA 1
ATOM 1830 C C . ASP B 1 101 ? -11.461 5.691 15.75 1 98.5 101 ASP B C 1
ATOM 1832 O O . ASP B 1 101 ? -12.688 5.723 15.875 1 98.5 101 ASP B O 1
ATOM 1836 N N . LEU B 1 102 ? -10.844 5.352 14.625 1 98.12 102 LEU B N 1
ATOM 1837 C CA . LEU B 1 102 ? -11.578 5.043 13.398 1 98.12 102 LEU B CA 1
ATOM 1838 C C . LEU B 1 102 ? -12.438 3.795 13.586 1 98.12 102 LEU B C 1
ATOM 1840 O O . LEU B 1 102 ? -13.57 3.744 13.109 1 98.12 102 LEU B O 1
ATOM 1844 N N . ILE B 1 103 ? -11.898 2.779 14.25 1 97.31 103 ILE B N 1
ATOM 1845 C CA . ILE B 1 103 ? -12.656 1.571 14.555 1 97.31 103 ILE B CA 1
ATOM 1846 C C . ILE B 1 103 ? -13.875 1.93 15.406 1 97.31 103 ILE B C 1
ATOM 1848 O O . ILE B 1 103 ? -14.969 1.419 15.172 1 97.31 103 ILE B O 1
ATOM 1852 N N . SER B 1 104 ? -13.719 2.852 16.328 1 96.94 104 SER B N 1
ATOM 1853 C CA . SER B 1 104 ? -14.781 3.229 17.266 1 96.94 104 SER B CA 1
ATOM 1854 C C . SER B 1 104 ? -15.938 3.91 16.547 1 96.94 104 SER B C 1
ATOM 1856 O O . SER B 1 104 ? -17.062 3.943 17.062 1 96.94 104 SER B O 1
ATOM 1858 N N . VAL B 1 105 ? -15.672 4.477 15.383 1 96.38 105 VAL B N 1
ATOM 1859 C CA . VAL B 1 105 ? -16.734 5.109 14.617 1 96.38 105 VAL B CA 1
ATOM 1860 C C . VAL B 1 105 ? -17.109 4.223 13.43 1 96.38 105 VAL B C 1
ATOM 1862 O O . VAL B 1 105 ? -17.5 4.723 12.367 1 96.38 105 VAL B O 1
ATOM 1865 N N . ASN B 1 106 ? -16.812 2.971 13.469 1 95.88 106 ASN B N 1
ATOM 1866 C CA . ASN B 1 106 ? -17.297 1.899 12.602 1 95.88 106 ASN B CA 1
ATOM 1867 C C . ASN B 1 106 ? -16.594 1.922 11.25 1 95.88 106 ASN B C 1
ATOM 1869 O O . ASN B 1 106 ? -17.203 1.663 10.219 1 95.88 106 ASN B O 1
ATOM 1873 N N . GLN B 1 107 ? -15.336 2.402 11.227 1 95.44 107 GLN B N 1
ATOM 1874 C CA . GLN B 1 107 ? -14.492 2.246 10.047 1 95.44 107 GLN B CA 1
ATOM 1875 C C . GLN B 1 107 ? -13.672 0.96 10.117 1 95.44 107 GLN B C 1
ATOM 1877 O O . GLN B 1 107 ? -13.016 0.694 11.125 1 95.44 107 GLN B O 1
ATOM 1882 N N . SER B 1 108 ? -13.789 0.135 9.078 1 95.19 108 SER B N 1
ATOM 1883 C CA . SER B 1 108 ? -12.938 -1.053 9.016 1 95.19 108 SER B CA 1
ATOM 1884 C C . SER B 1 108 ? -11.469 -0.677 8.906 1 95.19 108 SER B C 1
ATOM 1886 O O . SER B 1 108 ? -11.086 0.136 8.062 1 95.19 108 SER B O 1
ATOM 1888 N N . GLN B 1 109 ? -10.711 -1.21 9.844 1 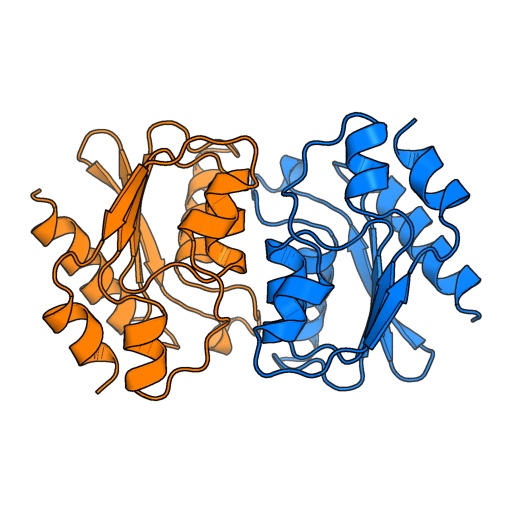97.44 109 GLN B N 1
ATOM 1889 C CA . GLN B 1 109 ? -9.273 -0.966 9.859 1 97.44 109 GLN B CA 1
ATOM 1890 C C . GLN B 1 109 ? -8.5 -2.25 10.148 1 97.44 109 GLN B C 1
ATOM 1892 O O . GLN B 1 109 ? -9.078 -3.242 10.594 1 97.44 109 GLN B O 1
ATOM 1897 N N . ILE B 1 110 ? -7.273 -2.25 9.773 1 98.38 110 ILE B N 1
ATOM 1898 C CA . ILE B 1 110 ? -6.309 -3.27 10.18 1 98.38 110 ILE B CA 1
ATOM 1899 C C . ILE B 1 110 ? -5.59 -2.82 11.453 1 98.38 110 ILE B C 1
ATOM 1901 O O . ILE B 1 110 ? -5.016 -1.729 11.492 1 98.38 110 ILE B O 1
ATOM 1905 N N . GLU B 1 111 ? -5.621 -3.648 12.445 1 98.06 111 GLU B N 1
ATOM 1906 C CA . GLU B 1 111 ? -5.191 -3.227 13.773 1 98.06 111 GLU B CA 1
ATOM 1907 C C . GLU B 1 111 ? -3.682 -3.377 13.938 1 98.06 111 GLU B C 1
ATOM 1909 O O . GLU B 1 111 ? -3.217 -4.059 14.852 1 98.06 111 GLU B O 1
ATOM 1914 N N . ILE B 1 112 ? -2.936 -2.768 13.133 1 98.31 112 ILE B N 1
ATOM 1915 C CA . ILE B 1 112 ? -1.491 -2.58 13.211 1 98.31 112 ILE B CA 1
ATOM 1916 C C . ILE B 1 112 ? -1.156 -1.096 13.07 1 98.31 112 ILE B C 1
ATOM 1918 O O . ILE B 1 112 ? -1.414 -0.489 12.031 1 98.31 112 ILE B O 1
ATOM 1922 N N . ASN B 1 113 ? -0.616 -0.534 14.109 1 98.12 113 ASN B N 1
ATOM 1923 C CA . ASN B 1 113 ? -0.339 0.898 14.102 1 98.12 113 ASN B CA 1
ATOM 1924 C C . ASN B 1 113 ? 0.853 1.235 13.211 1 98.12 113 ASN B C 1
ATOM 1926 O O . ASN B 1 113 ? 1.705 0.382 12.961 1 98.12 113 ASN B O 1
ATOM 1930 N N . CYS B 1 114 ? 0.897 2.455 12.719 1 98.69 114 CYS B N 1
ATOM 1931 C CA . CYS B 1 114 ? 1.955 2.85 11.789 1 98.69 114 CYS B CA 1
ATOM 1932 C C . CYS B 1 114 ? 3.32 2.789 12.469 1 98.69 114 CYS B C 1
ATOM 1934 O O . CYS B 1 114 ? 4.324 2.484 11.82 1 98.69 114 CYS B O 1
ATOM 1936 N N . GLU B 1 115 ? 3.363 3.006 13.805 1 98.75 115 GLU B N 1
ATOM 1937 C CA . GLU B 1 115 ? 4.633 2.943 14.523 1 98.75 115 GLU B CA 1
ATOM 1938 C C . GLU B 1 115 ? 5.18 1.519 14.555 1 98.75 115 GLU B C 1
ATOM 1940 O O . GLU B 1 115 ? 6.395 1.313 14.57 1 98.75 115 GLU B O 1
ATOM 1945 N N . GLU B 1 116 ? 4.312 0.533 14.617 1 98.5 116 GLU B N 1
ATOM 1946 C CA . GLU B 1 116 ? 4.754 -0.858 14.547 1 98.5 116 GLU B CA 1
ATOM 1947 C C . GLU B 1 116 ? 5.41 -1.16 13.203 1 98.5 116 GLU B C 1
ATOM 1949 O O . GLU B 1 116 ? 6.434 -1.841 13.148 1 98.5 116 GLU B O 1
ATOM 1954 N N . ILE B 1 117 ? 4.809 -0.655 12.086 1 98.81 117 ILE B N 1
ATOM 1955 C CA . ILE B 1 117 ? 5.367 -0.8 10.75 1 98.81 117 ILE B CA 1
ATOM 1956 C C . ILE B 1 117 ? 6.758 -0.172 10.695 1 98.81 117 ILE B C 1
ATOM 1958 O O . ILE B 1 117 ? 7.711 -0.794 10.219 1 98.81 117 ILE B O 1
ATOM 1962 N N . ILE B 1 118 ? 6.879 1.039 11.227 1 98.81 118 ILE B N 1
ATOM 1963 C CA . ILE B 1 118 ? 8.117 1.809 11.18 1 98.81 118 ILE B CA 1
ATOM 1964 C C . ILE B 1 118 ? 9.188 1.109 12.008 1 98.81 118 ILE B C 1
ATOM 1966 O O . ILE B 1 118 ? 10.336 0.995 11.586 1 98.81 118 ILE B O 1
ATOM 1970 N N . ALA B 1 119 ? 8.812 0.59 13.164 1 98.69 119 ALA B N 1
ATOM 1971 C CA . ALA B 1 119 ? 9.758 -0.03 14.094 1 98.69 119 ALA B CA 1
ATOM 1972 C C . ALA B 1 119 ? 10.383 -1.282 13.492 1 98.69 119 ALA B C 1
ATOM 1974 O O . ALA B 1 119 ? 11.516 -1.644 13.828 1 98.69 119 ALA B O 1
ATOM 1975 N N . LYS B 1 120 ? 9.711 -1.934 12.578 1 98.44 120 LYS B N 1
ATOM 1976 C CA . LYS B 1 120 ? 10.188 -3.178 11.977 1 98.44 120 LYS B CA 1
ATOM 1977 C C . LYS B 1 120 ? 10.766 -2.932 10.586 1 98.44 120 LYS B C 1
ATOM 1979 O O . LYS B 1 120 ? 11.008 -3.877 9.828 1 98.44 120 LYS B O 1
ATOM 1984 N N . SER B 1 121 ? 10.828 -1.659 10.281 1 98.31 121 SER B N 1
ATOM 1985 C CA . SER B 1 121 ? 11.406 -1.269 9 1 98.31 121 SER B CA 1
ATOM 1986 C C . SER B 1 121 ? 12.867 -0.844 9.164 1 98.31 121 SER B C 1
ATOM 1988 O O . SER B 1 121 ? 13.477 -1.091 10.203 1 98.31 121 SER B O 1
ATOM 1990 N N . PHE B 1 122 ? 13.461 -0.298 8.141 1 97.44 122 PHE B N 1
ATOM 1991 C CA . PHE B 1 122 ? 14.859 0.127 8.109 1 97.44 122 PHE B CA 1
ATOM 1992 C C . PHE B 1 122 ? 14.961 1.646 8.148 1 97.44 122 PHE B C 1
ATOM 1994 O O . PHE B 1 122 ? 16.031 2.207 7.914 1 97.44 122 PHE B O 1
ATOM 2001 N N . ARG B 1 123 ? 13.75 2.324 8.328 1 97.12 123 ARG B N 1
ATOM 2002 C CA . ARG B 1 123 ? 13.703 3.783 8.312 1 97.12 123 ARG B CA 1
ATOM 2003 C C . ARG B 1 123 ? 13.383 4.336 9.695 1 97.12 123 ARG B C 1
ATOM 2005 O O . ARG B 1 123 ? 12.742 3.658 10.508 1 97.12 123 ARG B O 1
ATOM 2012 N N . LYS B 1 124 ? 13.906 5.598 9.891 1 97.38 124 LYS B N 1
ATOM 2013 C CA . LYS B 1 124 ? 13.453 6.406 11.023 1 97.38 124 LYS B CA 1
ATOM 2014 C C . LYS B 1 124 ? 12.445 7.457 10.578 1 97.38 124 LYS B C 1
ATOM 2016 O O . LYS B 1 124 ? 12.75 8.305 9.734 1 97.38 124 LYS B O 1
ATOM 2021 N N . ILE B 1 125 ? 11.258 7.336 11.016 1 98.81 125 ILE B N 1
ATOM 2022 C CA . ILE B 1 125 ? 10.203 8.289 10.711 1 98.81 125 ILE B CA 1
ATOM 2023 C C . ILE B 1 125 ? 9.594 8.82 12.008 1 98.81 125 ILE B C 1
ATOM 2025 O O . ILE B 1 125 ? 9.211 8.047 12.883 1 98.81 125 ILE B O 1
ATOM 2029 N N . GLN B 1 126 ? 9.547 10.125 12.195 1 98.88 126 GLN B N 1
ATOM 2030 C CA . GLN B 1 126 ? 8.891 10.727 13.352 1 98.88 126 GLN B CA 1
ATOM 2031 C C . GLN B 1 126 ? 7.371 10.695 13.203 1 98.88 126 GLN B C 1
ATOM 2033 O O . GLN B 1 126 ? 6.848 10.93 12.109 1 98.88 126 GLN B O 1
ATOM 2038 N N . VAL B 1 127 ? 6.695 10.414 14.352 1 98.94 127 VAL B N 1
ATOM 2039 C CA . VAL B 1 127 ? 5.238 10.367 14.305 1 98.94 127 VAL B CA 1
ATOM 2040 C C . VAL B 1 127 ? 4.656 11.32 15.352 1 98.94 127 VAL B C 1
ATOM 2042 O O .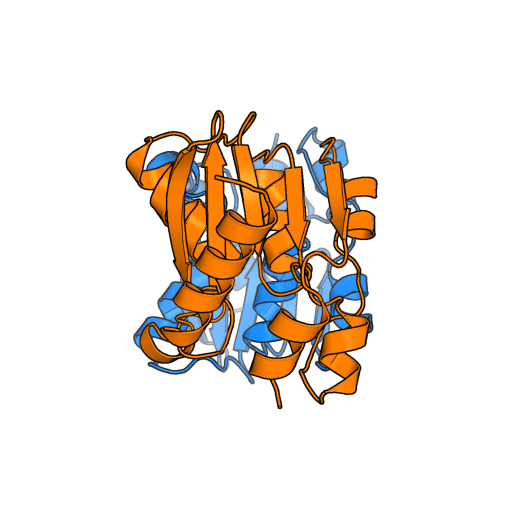 VAL B 1 127 ? 5.035 11.266 16.516 1 98.94 127 VAL B O 1
ATOM 2045 N N . LYS B 1 128 ? 3.799 12.227 14.922 1 98.88 128 LYS B N 1
ATOM 2046 C CA . LYS B 1 128 ? 2.992 13.07 15.797 1 98.88 128 LYS B CA 1
ATOM 2047 C C . LYS B 1 128 ? 1.516 12.695 15.711 1 98.88 128 LYS B C 1
ATOM 2049 O O . LYS B 1 128 ? 0.954 12.609 14.617 1 98.88 128 LYS B O 1
ATOM 2054 N N . LYS B 1 129 ? 0.897 12.578 16.875 1 98.81 129 LYS B N 1
ATOM 2055 C CA . LYS B 1 129 ? -0.434 11.977 16.922 1 98.81 129 LYS B CA 1
ATOM 2056 C C . LYS B 1 129 ? -1.463 12.977 17.453 1 98.81 129 LYS B C 1
ATOM 2058 O O . LYS B 1 129 ? -1.127 13.859 18.25 1 98.81 129 LYS B O 1
ATOM 2063 N N . GLY B 1 130 ? -2.641 12.82 16.938 1 98.75 130 GLY B N 1
ATOM 2064 C CA . GLY B 1 130 ? -3.789 13.414 17.609 1 98.75 130 GLY B CA 1
ATOM 2065 C C . GLY B 1 130 ? -3.982 14.875 17.266 1 98.75 130 GLY B C 1
ATOM 2066 O O . GLY B 1 130 ? -4.711 15.594 17.953 1 98.75 130 GLY B O 1
ATOM 2067 N N . LEU B 1 131 ? -3.254 15.367 16.203 1 98.88 131 LEU B N 1
ATOM 2068 C CA . LEU B 1 131 ? -3.439 16.766 15.812 1 98.88 131 LEU B CA 1
ATOM 2069 C C . LEU B 1 131 ? -4.859 17 15.305 1 98.88 131 LEU B C 1
ATOM 2071 O O . LEU B 1 131 ? -5.293 16.359 14.336 1 98.88 131 LEU B O 1
ATOM 2075 N N . LEU B 1 132 ? -5.621 17.875 15.969 1 98.75 132 LEU B N 1
ATOM 2076 C CA . LEU B 1 132 ? -7.004 18.203 15.633 1 98.75 132 LEU B CA 1
ATOM 2077 C C . LEU B 1 132 ? -7.855 16.938 15.562 1 98.75 132 LEU B C 1
ATOM 2079 O O . LEU B 1 132 ? -8.688 16.781 14.664 1 98.75 132 LEU B O 1
ATOM 2083 N N . ARG B 1 133 ? -7.617 16.031 16.5 1 98.69 133 ARG B N 1
ATOM 2084 C CA . ARG B 1 133 ? -8.242 14.719 16.562 1 98.69 133 ARG B CA 1
ATOM 2085 C C . ARG B 1 133 ? -9.766 14.828 16.469 1 98.69 133 ARG B C 1
ATOM 2087 O O . ARG B 1 133 ? -10.383 14.148 15.648 1 98.69 133 ARG B O 1
ATOM 2094 N N . GLU B 1 134 ? -10.359 15.719 17.203 1 98.25 134 GLU B N 1
ATOM 2095 C CA . GLU B 1 134 ? -11.812 15.836 17.219 1 98.25 134 GLU B CA 1
ATOM 2096 C C . GLU B 1 134 ? -12.352 16.344 15.891 1 98.25 134 GLU B C 1
ATOM 2098 O O . GLU B 1 134 ? -13.352 15.836 15.383 1 98.25 134 GLU B O 1
ATOM 2103 N N . GLU B 1 135 ? -11.742 17.328 15.344 1 98.44 135 GLU B N 1
ATOM 2104 C CA . GLU B 1 135 ? -12.148 17.859 14.047 1 98.44 135 GLU B CA 1
ATOM 2105 C C . GLU B 1 135 ? -12.023 16.797 12.953 1 98.44 135 GLU B C 1
ATOM 2107 O O . GLU B 1 135 ? -12.875 16.719 12.062 1 98.44 135 GLU B O 1
ATOM 2112 N N . CYS B 1 136 ? -10.961 15.992 13.031 1 98.5 136 CYS B N 1
ATOM 2113 C CA . CYS B 1 136 ? -10.766 14.922 12.062 1 98.5 136 CYS B CA 1
ATOM 2114 C C . CYS B 1 136 ? -11.859 13.867 12.195 1 98.5 136 CYS B C 1
ATOM 2116 O O . CYS B 1 136 ? -12.438 13.445 11.195 1 98.5 136 CYS B O 1
ATOM 2118 N N . LEU B 1 137 ? -12.188 13.461 13.398 1 97.81 137 LEU B N 1
ATOM 2119 C CA . LEU B 1 137 ? -13.148 12.398 13.664 1 97.81 137 LEU B CA 1
ATOM 2120 C C . LEU B 1 137 ? -14.555 12.82 13.242 1 97.81 137 LEU B C 1
ATOM 2122 O O . LEU B 1 137 ? -15.375 11.977 12.891 1 97.81 137 LEU B O 1
ATOM 2126 N N . GLU B 1 138 ? -14.805 14.094 13.219 1 97.25 138 GLU B N 1
ATOM 2127 C CA . GLU B 1 138 ? -16.125 14.625 12.859 1 97.25 138 GLU B CA 1
ATOM 2128 C C . GLU B 1 138 ? -16.469 14.305 11.414 1 97.25 138 GLU B C 1
ATOM 2130 O O . GLU B 1 138 ? -17.641 14.227 11.055 1 97.25 138 GLU B O 1
ATOM 2135 N N . LEU B 1 139 ? -15.477 14.031 10.648 1 97.44 139 LEU B N 1
ATOM 2136 C CA . LEU B 1 139 ? -15.703 13.742 9.234 1 97.44 139 LEU B CA 1
ATOM 2137 C C . LEU B 1 139 ? -16.344 12.375 9.055 1 97.44 139 LEU B C 1
ATOM 2139 O O . LEU B 1 139 ? 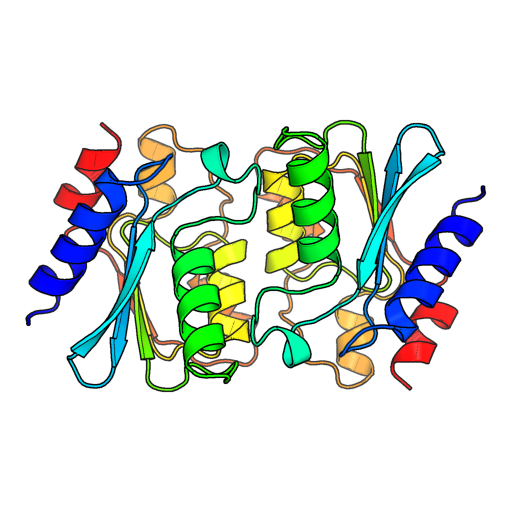-16.828 12.047 7.969 1 97.44 139 LEU B O 1
ATOM 2143 N N . PHE B 1 140 ? -16.266 11.516 10.156 1 95.12 140 PHE B N 1
ATOM 2144 C CA . PHE B 1 140 ? -16.75 10.141 10.055 1 95.12 140 PHE B CA 1
ATOM 2145 C C . PHE B 1 140 ? -18.094 9.984 10.758 1 95.12 140 PHE B C 1
ATOM 2147 O O . PHE B 1 140 ? -18.641 8.875 10.828 1 95.12 140 PHE B O 1
ATOM 2154 N N . LYS B 1 141 ? -18.594 11.078 11.344 1 86.31 141 LYS B N 1
ATOM 2155 C CA . LYS B 1 141 ? -19.891 11.062 12.023 1 86.31 141 LYS B CA 1
ATOM 2156 C C . LYS B 1 141 ? -21.016 11.508 11.086 1 86.31 141 LYS B C 1
ATOM 2158 O O . LYS B 1 141 ? -20.766 12.242 10.133 1 86.31 141 LYS B O 1
#

pLDDT: mean 98.28, std 1.4, range [86.31, 98.94]

Organism: NCBI:txid741277

Radius of gyration: 18.0 Å; Cα contacts (8 Å, |Δi|>4): 705; chains: 2; bounding box: 41×54×35 Å

Foldseek 3Di:
DDPLVQLVVQQVQLVVEPHRKKKFKDAPRDTDWIHAAHCVVVVNPLRHRLSVRLVVRCVVVVHLAQARMEMEMAEFDALSSLVSCLRNQHAEYEYAAYPVLCVVLPHDGDPDGSVNSQVPGPHHHYYHYRRVNVVSSVSSD/DDPLVQLVVQQVQLVVEPHRKKKFKDAPRHTDWIHAAHCPVVVNPLRHRLSVRLVVRCVVVVHLAQARMEMEMAEFDALSSLVSCLRNQHAEYEYAAYPVLCVVLPHDGDPDGSVNSQVPGPHHHYYHYRRVNVSSSVSSD

Solvent-accessible surface area (backbone atoms only — not comparable to full-atom values): 13795 Å² total; per-residue (Å²): 123,52,72,67,54,50,45,48,50,9,50,57,33,7,73,74,25,72,46,76,30,8,14,28,34,33,44,92,78,34,82,75,39,65,24,30,15,36,30,70,84,57,13,18,61,65,31,38,11,59,42,42,28,50,36,53,44,17,39,74,65,66,36,47,69,32,65,72,26,33,37,33,27,35,46,45,44,44,46,31,43,34,40,39,38,54,66,16,35,35,36,30,42,37,22,12,24,44,63,68,54,40,43,74,61,74,39,92,62,51,79,47,56,39,65,60,56,42,71,39,36,93,54,81,59,48,77,46,78,49,57,60,25,67,71,40,49,53,66,70,105,121,51,72,66,54,50,45,49,50,9,50,57,33,7,72,74,24,71,47,76,30,8,13,29,34,32,44,94,78,34,82,74,39,66,24,30,15,36,29,70,84,58,13,17,60,64,31,38,12,60,44,40,27,49,37,53,44,17,40,73,65,67,32,47,68,33,67,73,26,32,38,30,27,34,46,44,45,45,46,31,41,32,40,39,37,53,66,18,36,35,37,30,42,36,20,12,24,45,61,67,55,40,43,75,61,74,40,93,63,50,79,48,58,41,64,60,55,41,70,38,35,91,56,79,59,47,79,45,76,48,57,62,25,67,70,39,49,53,67,68,105

Secondary structure (DSSP, 8-state):
--HHHHHHHHHHHHTTSSSS-EEEEEETTEEEEEEE--HHHHT-TT--HHHHHHHHHHHHHT-S--TT-EEEEEEPPPHHHHHHHHHHT-SEEEEEE-HHHHHHTT----S--HHHHHHTSS---EEE--TTHHHHHGGG-/--HHHHHHHHHHHHTTSSSS-EEEEEETTEEEEEEE--HHHHT-TT--HHHHHHHHHHHHHT-S--TT-EEEEEEPPPHHHHHHHHHHT-SEEEEEE-HHHHHHTT----S--HHHHHHTSS---EEE--TTHHHHHGGG-